Protein AF-A0A7J6QPQ6-F1 (afdb_monomer)

Structure (mmCIF, N/CA/C/O backbone):
data_AF-A0A7J6QPQ6-F1
#
_entry.id   AF-A0A7J6QPQ6-F1
#
loop_
_atom_site.group_PDB
_atom_site.id
_atom_site.type_symbol
_atom_site.label_atom_id
_atom_site.label_alt_id
_atom_site.label_comp_id
_atom_site.label_asym_id
_atom_site.label_entity_id
_atom_site.label_seq_id
_atom_site.pdbx_PDB_ins_code
_atom_site.Cartn_x
_atom_site.Cartn_y
_atom_site.Cartn_z
_atom_site.occupancy
_atom_site.B_iso_or_equiv
_atom_site.auth_seq_id
_atom_site.auth_comp_id
_atom_site.auth_asym_id
_atom_site.auth_atom_id
_atom_site.pdbx_PDB_model_num
ATOM 1 N N . GLY A 1 1 ? -15.315 -0.137 23.745 1.00 39.81 1 GLY A N 1
ATOM 2 C CA . GLY A 1 1 ? -14.812 -1.477 23.373 1.00 39.81 1 GLY A CA 1
ATOM 3 C C . GLY A 1 1 ? -15.179 -1.710 21.926 1.00 39.81 1 GLY A C 1
ATOM 4 O O . GLY A 1 1 ? -16.218 -1.203 21.536 1.00 39.81 1 GLY A O 1
ATOM 5 N N . ARG A 1 2 ? -14.345 -2.389 21.125 1.00 42.19 2 ARG A N 1
ATOM 6 C CA . ARG A 1 2 ? -14.668 -2.654 19.711 1.00 42.19 2 ARG A CA 1
ATOM 7 C C . ARG A 1 2 ? -15.949 -3.484 19.643 1.00 42.19 2 ARG A C 1
ATOM 9 O O . ARG A 1 2 ? -15.968 -4.626 20.098 1.00 42.19 2 ARG A O 1
ATOM 16 N N . THR A 1 3 ? -17.015 -2.893 19.129 1.00 51.34 3 THR A N 1
ATOM 17 C CA . THR A 1 3 ? -18.281 -3.562 18.849 1.00 51.34 3 THR A CA 1
ATOM 18 C C . THR A 1 3 ? -18.098 -4.362 17.564 1.00 51.34 3 THR A C 1
ATOM 20 O O . THR A 1 3 ? -18.457 -3.918 16.483 1.00 51.34 3 THR A O 1
ATOM 23 N N . ASN A 1 4 ? -17.433 -5.518 17.654 1.00 55.28 4 ASN A N 1
ATOM 24 C CA . ASN A 1 4 ? -17.168 -6.377 16.497 1.00 55.28 4 ASN A CA 1
ATOM 25 C C . ASN A 1 4 ? -18.484 -6.704 15.759 1.00 55.28 4 ASN A C 1
ATOM 27 O O . ASN A 1 4 ? -19.225 -7.587 16.184 1.00 55.28 4 ASN A O 1
ATOM 31 N N . GLY A 1 5 ? -18.769 -5.991 14.666 1.00 62.78 5 GLY A N 1
ATOM 32 C CA . GLY A 1 5 ? -19.899 -6.252 13.772 1.00 62.78 5 GLY A CA 1
ATOM 33 C C . GLY A 1 5 ? -21.275 -5.744 14.221 1.00 62.78 5 GLY A C 1
ATOM 34 O O . GLY A 1 5 ? -22.257 -6.070 13.560 1.00 62.78 5 GLY A O 1
ATOM 35 N N . ILE A 1 6 ? -21.387 -4.955 15.297 1.00 73.38 6 ILE A N 1
ATOM 36 C CA . ILE A 1 6 ? -22.677 -4.340 15.658 1.00 73.38 6 ILE A CA 1
ATOM 37 C C . ILE A 1 6 ? -22.870 -3.102 14.791 1.00 73.38 6 ILE A C 1
ATOM 39 O O . ILE A 1 6 ? -22.047 -2.194 14.843 1.00 73.38 6 ILE A O 1
ATOM 43 N N . THR A 1 7 ? -23.943 -3.073 14.006 1.00 77.50 7 THR A N 1
ATOM 44 C CA . THR A 1 7 ? -24.222 -1.992 13.043 1.00 77.50 7 THR A CA 1
ATOM 45 C C . THR A 1 7 ? -25.576 -1.323 13.262 1.00 77.50 7 THR A C 1
ATOM 47 O O . THR A 1 7 ? -25.839 -0.280 12.672 1.00 77.50 7 THR A O 1
ATOM 50 N N . ASP A 1 8 ? -26.410 -1.872 14.147 1.00 80.69 8 ASP A N 1
ATOM 51 C CA . ASP A 1 8 ? -27.746 -1.370 14.440 1.00 80.69 8 ASP A CA 1
ATOM 52 C C . ASP A 1 8 ? -28.122 -1.517 15.928 1.00 80.69 8 ASP A C 1
ATOM 54 O O . ASP A 1 8 ? -27.426 -2.144 16.738 1.00 80.69 8 ASP A O 1
ATOM 58 N N . LEU A 1 9 ? -29.255 -0.907 16.290 1.00 82.44 9 LEU A N 1
ATOM 59 C CA . LEU A 1 9 ? -29.801 -0.922 17.647 1.00 82.44 9 LEU A CA 1
ATOM 60 C C . LEU A 1 9 ? -30.177 -2.332 18.113 1.00 82.44 9 LEU A C 1
ATOM 62 O O . LEU A 1 9 ? -30.032 -2.645 19.294 1.00 82.44 9 LEU A O 1
ATOM 66 N N . GLU A 1 10 ? -30.652 -3.194 17.214 1.00 85.50 10 GLU A N 1
ATOM 67 C CA . GLU A 1 10 ? -31.073 -4.550 17.572 1.00 85.50 10 GLU A CA 1
ATOM 68 C C . GLU A 1 10 ? -29.869 -5.436 17.921 1.00 85.50 10 GLU A C 1
ATOM 70 O O . GLU A 1 10 ? -29.868 -6.121 18.947 1.00 85.50 10 GLU A O 1
ATOM 75 N N . GLY A 1 11 ? -28.806 -5.374 17.120 1.00 83.50 11 GLY A N 1
ATOM 76 C CA . GLY A 1 11 ? -27.533 -6.021 17.402 1.00 83.50 11 GLY A CA 1
ATOM 77 C C . GLY A 1 11 ? -26.927 -5.518 18.708 1.00 83.50 11 GLY A C 1
ATOM 78 O O . GLY A 1 11 ? -26.415 -6.316 19.497 1.00 83.50 11 GLY A O 1
ATOM 79 N N . LEU A 1 12 ? -27.056 -4.218 18.988 1.00 83.56 12 LEU A N 1
ATOM 80 C CA . LEU A 1 12 ? -26.583 -3.642 20.239 1.00 83.56 12 LEU A CA 1
ATOM 81 C C . LEU A 1 12 ? -27.398 -4.129 21.442 1.00 83.56 12 LEU A C 1
ATOM 83 O O . LEU A 1 12 ? -26.808 -4.513 22.450 1.00 83.56 12 LEU A O 1
ATOM 87 N N . ARG A 1 13 ? -28.732 -4.197 21.332 1.00 85.88 13 ARG A N 1
ATOM 88 C CA . ARG A 1 13 ? -29.593 -4.797 22.366 1.00 85.88 13 ARG A CA 1
ATOM 89 C C . ARG A 1 13 ? -29.177 -6.229 22.662 1.00 85.88 13 ARG A C 1
ATOM 91 O O . ARG A 1 13 ? -28.984 -6.571 23.822 1.00 85.88 13 ARG A O 1
ATOM 98 N N . ARG A 1 14 ? -28.968 -7.056 21.634 1.00 84.94 14 ARG A N 1
ATOM 99 C CA . ARG A 1 14 ? -28.522 -8.450 21.814 1.00 84.94 14 ARG A CA 1
ATOM 100 C C . ARG A 1 14 ? -27.165 -8.523 22.507 1.00 84.94 14 ARG A C 1
ATOM 102 O O . ARG A 1 14 ? -27.002 -9.301 23.439 1.00 84.94 14 ARG A O 1
ATOM 109 N N . PHE A 1 15 ? -26.212 -7.695 22.088 1.00 81.81 15 PHE A N 1
ATOM 110 C CA . PHE A 1 15 ? -24.878 -7.650 22.686 1.00 81.81 15 PHE A CA 1
ATOM 111 C C . PHE A 1 15 ? -24.899 -7.222 24.159 1.00 81.81 15 PHE A C 1
ATOM 113 O O . PHE A 1 15 ? -24.128 -7.734 24.968 1.00 81.81 15 PHE A O 1
ATOM 120 N N . LEU A 1 16 ? -25.790 -6.295 24.510 1.00 78.88 16 LEU A N 1
ATOM 121 C CA . LEU A 1 16 ? -25.911 -5.733 25.853 1.00 78.88 16 LEU A CA 1
ATOM 122 C C . LEU A 1 16 ? -26.928 -6.464 26.745 1.00 78.88 16 LEU A C 1
ATOM 124 O O . LEU A 1 16 ? -27.172 -6.009 27.859 1.00 78.88 16 LEU A O 1
ATOM 128 N N . ASN A 1 17 ? -27.498 -7.584 26.289 1.00 84.69 17 ASN A N 1
ATOM 129 C CA . ASN A 1 17 ? -28.566 -8.322 26.977 1.00 84.69 17 ASN A CA 1
ATOM 130 C C . ASN A 1 17 ? -29.820 -7.476 27.275 1.00 84.69 17 ASN A C 1
ATOM 132 O O . ASN A 1 17 ? -30.371 -7.537 28.369 1.00 84.69 17 ASN A O 1
ATOM 136 N N . ASP A 1 18 ? -30.253 -6.702 26.281 1.00 84.00 18 ASP A N 1
ATOM 137 C CA . ASP A 1 18 ? -31.460 -5.868 26.264 1.00 84.00 18 ASP A CA 1
ATOM 138 C C . ASP A 1 18 ? -31.606 -4.965 27.504 1.00 84.00 18 ASP A C 1
ATOM 140 O O . ASP A 1 18 ? -32.500 -5.152 28.334 1.00 84.00 18 ASP A O 1
ATOM 144 N N . PRO A 1 19 ? -30.699 -3.985 27.670 1.00 83.94 19 PRO A N 1
ATOM 145 C CA . PRO A 1 19 ? -30.692 -3.149 28.855 1.00 83.94 19 PRO A CA 1
ATOM 146 C C . PRO A 1 19 ? -31.977 -2.303 28.926 1.00 83.94 19 PRO A C 1
ATOM 148 O O . PRO A 1 19 ? -32.383 -1.698 27.924 1.00 83.94 19 PRO A O 1
ATOM 151 N N . PRO A 1 20 ? -32.617 -2.225 30.107 1.00 85.38 20 PRO A N 1
ATOM 152 C CA . PRO A 1 20 ? -33.848 -1.470 30.278 1.00 85.38 20 PRO A CA 1
ATOM 153 C C . PRO A 1 20 ? -33.618 0.015 29.993 1.00 85.38 20 PRO A C 1
ATOM 155 O O . PRO A 1 20 ? -32.567 0.571 30.310 1.00 85.38 20 PRO A O 1
ATOM 158 N N . GLY A 1 21 ? -34.612 0.647 29.371 1.00 84.88 21 GLY A N 1
ATOM 159 C CA . GLY A 1 21 ? -34.590 2.077 29.080 1.00 84.88 21 GLY A CA 1
ATOM 160 C C . GLY A 1 21 ? -33.681 2.486 27.920 1.00 84.88 21 GLY A C 1
ATOM 161 O O . GLY A 1 21 ? -33.611 3.673 27.643 1.00 84.88 21 GLY A O 1
ATOM 162 N N . LEU A 1 22 ? -32.996 1.573 27.217 1.00 87.62 22 LEU A N 1
ATOM 163 C CA . LEU A 1 22 ? -32.261 1.928 25.994 1.00 87.62 22 LEU A CA 1
ATOM 164 C C . LEU A 1 22 ? -33.251 2.406 24.921 1.00 87.62 22 LEU A C 1
ATOM 166 O O . LEU A 1 22 ? -34.144 1.654 24.533 1.00 87.62 22 LEU A O 1
ATOM 170 N N . ILE A 1 23 ? -33.093 3.638 24.439 1.00 87.50 23 ILE A N 1
ATOM 171 C CA . ILE A 1 23 ? -33.969 4.258 23.432 1.00 87.50 23 ILE A CA 1
ATOM 172 C C . ILE A 1 23 ? -33.322 4.220 22.054 1.00 87.50 23 ILE A C 1
ATOM 174 O O . ILE A 1 23 ? -33.988 3.897 21.074 1.00 87.50 23 ILE A O 1
ATOM 178 N N . ASP A 1 24 ? -32.040 4.570 21.980 1.00 84.44 24 ASP A N 1
ATOM 179 C CA . ASP A 1 24 ? -31.374 4.824 20.707 1.00 84.44 24 ASP A CA 1
ATOM 180 C C . ASP A 1 24 ? -29.875 4.537 20.792 1.00 84.44 24 ASP A C 1
ATOM 182 O O . ASP A 1 24 ? -29.280 4.549 21.878 1.00 84.44 24 ASP A O 1
ATOM 186 N N . CYS A 1 25 ? -29.257 4.316 19.637 1.00 84.56 25 CYS A N 1
ATOM 187 C CA . CYS A 1 25 ? -27.816 4.235 19.521 1.00 84.56 25 CYS A CA 1
ATOM 188 C C . CYS A 1 25 ? -27.304 4.882 18.236 1.00 84.56 25 CYS A C 1
ATOM 190 O O . CYS A 1 25 ? -27.888 4.737 17.167 1.00 84.56 25 CYS A O 1
ATOM 192 N N . LEU A 1 26 ? -26.141 5.515 18.342 1.00 79.12 26 LEU A N 1
ATOM 193 C CA . LEU A 1 26 ? -25.351 5.956 17.205 1.00 79.12 26 LEU A CA 1
ATOM 194 C C . LEU A 1 26 ? -24.055 5.149 17.195 1.00 79.12 26 LEU A C 1
ATOM 196 O O . LEU A 1 26 ? -23.268 5.216 18.141 1.00 79.12 26 LEU A O 1
ATOM 200 N N . ILE A 1 27 ? -23.846 4.370 16.140 1.00 76.81 27 ILE A N 1
ATOM 201 C CA . ILE A 1 27 ? -22.652 3.546 15.967 1.00 76.81 27 ILE A CA 1
ATOM 202 C C . ILE A 1 27 ? -21.777 4.221 14.914 1.00 76.81 27 ILE A C 1
ATOM 204 O O . ILE A 1 27 ? -22.151 4.294 13.748 1.00 76.81 27 ILE A O 1
ATOM 208 N N . GLU A 1 28 ? -20.609 4.706 15.327 1.00 72.00 28 GLU A N 1
ATOM 209 C CA . GLU A 1 28 ? -19.633 5.353 14.449 1.00 72.00 28 GLU A CA 1
ATOM 210 C C . GLU A 1 28 ? -18.283 4.662 14.591 1.00 72.00 28 GLU A C 1
ATOM 212 O O . GLU A 1 28 ? -17.584 4.889 15.575 1.00 72.00 28 GLU A O 1
ATOM 217 N N . ASN A 1 29 ? -17.886 3.860 13.600 1.00 68.19 29 ASN A N 1
ATOM 218 C CA . ASN A 1 29 ? -16.571 3.214 13.498 1.00 68.19 29 ASN A CA 1
ATOM 219 C C . ASN A 1 29 ? -16.059 2.612 14.828 1.00 68.19 29 ASN A C 1
ATOM 221 O O . ASN A 1 29 ? -16.328 1.458 15.148 1.00 68.19 29 ASN A O 1
ATOM 225 N N . ASN A 1 30 ? -15.306 3.402 15.602 1.00 69.44 30 ASN A N 1
ATOM 226 C CA . ASN A 1 30 ? -14.654 3.002 16.849 1.00 69.44 30 ASN A CA 1
ATOM 227 C C . ASN A 1 30 ? -15.456 3.317 18.126 1.00 69.44 30 ASN A C 1
ATOM 229 O O . ASN A 1 30 ? -15.035 2.921 19.218 1.00 69.44 30 ASN A O 1
ATOM 233 N N . PHE A 1 31 ? -16.578 4.025 18.013 1.00 76.81 31 PHE A N 1
ATOM 234 C CA . PHE A 1 31 ? -17.400 4.485 19.123 1.00 76.81 31 PHE A CA 1
ATOM 235 C C . PHE A 1 31 ? -18.861 4.070 18.952 1.00 76.81 31 PHE A C 1
ATOM 237 O O . PHE A 1 31 ? -19.399 3.949 17.854 1.00 76.81 31 PHE A O 1
ATOM 244 N N . THR A 1 32 ? -19.522 3.853 20.082 1.00 80.19 32 THR A N 1
ATOM 245 C CA . THR A 1 32 ? -20.962 3.626 20.134 1.00 80.19 32 THR A CA 1
ATOM 246 C C . THR A 1 32 ? -21.527 4.533 21.206 1.00 80.19 32 THR A C 1
ATOM 248 O O . THR A 1 32 ? -21.144 4.436 22.372 1.00 80.19 32 THR A O 1
ATOM 251 N N . PHE A 1 33 ? -22.422 5.422 20.802 1.00 85.62 33 PHE A N 1
ATOM 252 C CA . PHE A 1 33 ? -23.198 6.258 21.697 1.00 85.62 33 PHE A CA 1
ATOM 253 C C . PHE A 1 33 ? -24.541 5.580 21.937 1.00 85.62 33 PHE A C 1
ATOM 255 O O . PHE A 1 33 ? -25.173 5.104 21.000 1.00 85.62 33 PHE A O 1
ATOM 262 N N . VAL A 1 34 ? -24.979 5.543 23.190 1.00 86.94 34 VAL A N 1
ATOM 263 C CA . VAL A 1 34 ? -26.267 4.972 23.596 1.00 86.94 34 VAL A CA 1
ATOM 264 C C . VAL A 1 34 ? -27.055 6.008 24.374 1.00 86.94 34 VAL A C 1
ATOM 266 O O . VAL A 1 34 ? -26.494 6.723 25.204 1.00 86.94 34 VAL A O 1
ATOM 269 N N . SER A 1 35 ? -28.352 6.093 24.099 1.00 87.19 35 SER A N 1
ATOM 270 C CA . SER A 1 35 ? -29.274 6.986 24.798 1.00 87.19 35 SER A CA 1
ATOM 271 C C . SER A 1 35 ? -30.269 6.174 25.608 1.00 87.19 35 SER A C 1
ATOM 273 O O . SER A 1 35 ? -30.845 5.216 25.097 1.00 87.19 35 SER A O 1
ATOM 275 N N . PHE A 1 36 ? -30.489 6.584 26.855 1.00 87.94 36 PHE A N 1
ATOM 276 C CA . PHE A 1 36 ? -31.447 5.961 27.762 1.00 87.94 36 PHE A CA 1
ATOM 277 C C . PHE A 1 36 ? -32.613 6.903 28.064 1.00 87.94 36 PHE A C 1
ATOM 279 O O . PHE A 1 36 ? -32.463 8.122 27.993 1.00 87.94 36 PHE A O 1
ATOM 286 N N . GLU A 1 37 ? -33.759 6.329 28.420 1.00 87.81 37 GLU A N 1
ATOM 287 C CA . GLU A 1 37 ? -34.970 7.047 28.824 1.00 87.81 37 GLU A CA 1
ATOM 288 C C . GLU A 1 37 ? -34.763 7.847 30.102 1.00 87.81 37 GLU A C 1
ATOM 290 O O . GLU A 1 37 ? -35.241 8.976 30.219 1.00 87.81 37 GLU A O 1
ATOM 295 N N . THR A 1 38 ? -33.996 7.289 31.037 1.00 85.50 38 THR A N 1
ATOM 296 C CA . THR A 1 38 ? -33.701 7.921 32.317 1.00 85.50 38 THR A CA 1
ATOM 297 C C . THR A 1 38 ? -32.201 7.965 32.584 1.00 85.50 38 THR A C 1
ATOM 299 O O . THR A 1 38 ? -31.417 7.139 32.101 1.00 85.50 38 THR A O 1
ATOM 302 N N . ALA A 1 39 ? -31.785 8.948 33.385 1.00 83.69 39 ALA A N 1
ATOM 303 C CA . ALA A 1 39 ? -30.404 9.032 33.843 1.00 83.69 39 ALA A CA 1
ATOM 304 C C . ALA A 1 39 ? -30.057 7.819 34.722 1.00 83.69 39 ALA A C 1
ATOM 306 O O . ALA A 1 39 ? -28.957 7.277 34.622 1.00 83.69 39 ALA A O 1
ATOM 307 N N . GLU A 1 40 ? -31.005 7.351 35.532 1.00 87.38 40 GLU A N 1
ATOM 308 C CA . GLU A 1 40 ? -30.866 6.177 36.385 1.00 87.38 40 GLU A CA 1
ATOM 309 C C . GLU A 1 40 ? -30.551 4.912 35.579 1.00 87.38 40 GLU A C 1
ATOM 311 O O . GLU A 1 40 ? -29.642 4.165 35.951 1.00 87.38 40 GLU A O 1
ATOM 316 N N . ASP A 1 41 ? -31.242 4.693 34.457 1.00 86.56 41 ASP A N 1
ATOM 317 C CA . ASP A 1 41 ? -30.989 3.547 33.578 1.00 86.56 41 ASP A CA 1
ATOM 318 C C . ASP A 1 41 ? -29.606 3.634 32.930 1.00 86.56 41 ASP A C 1
ATOM 320 O O . ASP A 1 41 ? -28.882 2.639 32.889 1.00 86.56 41 ASP A O 1
ATOM 324 N N . SER A 1 42 ? -29.174 4.836 32.529 1.00 86.38 42 SER A N 1
ATOM 325 C CA . SER A 1 42 ? -27.827 5.042 31.978 1.00 86.38 42 SER A CA 1
ATOM 326 C C . SER A 1 42 ? -26.707 4.742 32.989 1.00 86.38 42 SER A C 1
ATOM 328 O O . SER A 1 42 ? -25.665 4.191 32.625 1.00 86.38 42 SER A O 1
ATOM 330 N N . VAL A 1 43 ? -26.925 5.052 34.273 1.00 86.75 43 VAL A N 1
ATOM 331 C CA . VAL A 1 43 ? -25.984 4.753 35.366 1.00 86.75 43 VAL A CA 1
ATOM 332 C C . VAL A 1 43 ? -25.947 3.261 35.656 1.00 86.75 43 VAL A C 1
ATOM 334 O O . VAL A 1 43 ? -24.863 2.679 35.671 1.00 86.75 43 VAL A O 1
ATOM 337 N N . ARG A 1 44 ? -27.114 2.624 35.811 1.00 86.88 44 ARG A N 1
ATOM 338 C CA . ARG A 1 44 ? -27.208 1.169 36.009 1.00 86.88 44 ARG A CA 1
ATOM 339 C C . ARG A 1 44 ? -26.533 0.413 34.877 1.00 86.88 44 ARG A C 1
ATOM 341 O O . ARG A 1 44 ? -25.785 -0.525 35.132 1.00 86.88 44 ARG A O 1
ATOM 348 N N . PHE A 1 45 ? -26.766 0.850 33.642 1.00 86.62 45 PHE A N 1
ATOM 349 C CA . PHE A 1 45 ? -26.139 0.272 32.469 1.00 86.62 45 PHE A CA 1
ATOM 350 C C . PHE A 1 45 ? -24.614 0.362 32.543 1.00 86.62 45 PHE A C 1
ATOM 352 O O . PHE A 1 45 ? -23.947 -0.669 32.472 1.00 86.62 45 PHE A O 1
ATOM 359 N N . ARG A 1 46 ? -24.059 1.563 32.753 1.00 86.12 46 ARG A N 1
ATOM 360 C CA . ARG A 1 46 ? -22.608 1.774 32.867 1.00 86.12 46 ARG A CA 1
ATOM 361 C C . ARG A 1 46 ? -21.989 0.883 33.944 1.00 86.12 46 ARG A C 1
ATOM 363 O O . ARG A 1 46 ? -20.945 0.283 33.709 1.00 86.12 46 ARG A O 1
ATOM 370 N N . ASP A 1 47 ? -22.636 0.792 35.100 1.00 86.31 47 ASP A N 1
ATOM 371 C CA . ASP A 1 47 ? -22.131 0.032 36.244 1.00 86.31 47 ASP A CA 1
ATOM 372 C C . ASP A 1 47 ? -22.256 -1.491 36.036 1.00 86.31 47 ASP A C 1
ATOM 374 O O . ASP A 1 47 ? -21.528 -2.263 36.657 1.00 86.31 47 ASP A O 1
ATOM 378 N N . SER A 1 48 ? -23.142 -1.928 35.132 1.00 83.75 48 SER A N 1
ATOM 379 C CA . SER A 1 48 ? -23.313 -3.334 34.740 1.00 83.75 48 SER A CA 1
ATOM 380 C C . SER A 1 48 ? -22.358 -3.805 33.635 1.00 83.75 48 SER A C 1
ATOM 382 O O . SER A 1 48 ? -22.335 -4.995 33.312 1.00 83.75 48 SER A O 1
ATOM 384 N N . LEU A 1 49 ? -21.580 -2.897 33.032 1.00 82.50 49 LEU A N 1
ATOM 385 C CA . LEU A 1 49 ? -20.731 -3.234 31.893 1.00 82.50 49 LEU A CA 1
ATOM 386 C C . LEU A 1 49 ? -19.602 -4.208 32.279 1.00 82.50 49 LEU A C 1
ATOM 388 O O . LEU A 1 49 ? -18.926 -4.014 33.293 1.00 82.50 49 LEU A O 1
ATOM 392 N N . PRO A 1 50 ? -19.329 -5.226 31.439 1.00 77.88 50 PRO A N 1
ATOM 393 C CA . PRO A 1 50 ? -18.202 -6.128 31.625 1.00 77.88 50 PRO A CA 1
ATOM 394 C C . PRO A 1 50 ? -16.857 -5.402 31.719 1.00 77.88 50 PRO A C 1
ATOM 396 O O . PRO A 1 50 ? -16.603 -4.396 31.046 1.00 77.88 50 PRO A O 1
ATOM 399 N N . SER A 1 51 ? -15.942 -5.988 32.492 1.00 74.75 51 SER A N 1
ATOM 400 C CA . SER A 1 51 ? -14.555 -5.537 32.591 1.00 74.75 51 SER A CA 1
ATOM 401 C C . SER A 1 51 ? -13.912 -5.467 31.198 1.00 74.75 51 SER A C 1
ATOM 403 O O . SER A 1 51 ? -13.860 -6.462 30.481 1.00 74.75 51 SER A O 1
ATOM 405 N N . GLY A 1 52 ? -13.427 -4.284 30.808 1.00 73.50 52 GLY A N 1
ATOM 406 C CA . GLY A 1 52 ? -12.830 -4.035 29.486 1.00 73.50 52 GLY A CA 1
ATOM 407 C C . GLY A 1 52 ? -13.673 -3.153 28.558 1.00 73.50 52 GLY A C 1
ATOM 408 O O . GLY A 1 52 ? -13.153 -2.647 27.561 1.00 73.50 52 GLY A O 1
ATOM 409 N N . ILE A 1 53 ? -14.935 -2.883 28.902 1.00 76.56 53 ILE A N 1
ATOM 410 C CA . ILE A 1 53 ? -15.741 -1.862 28.229 1.00 76.56 53 ILE A CA 1
ATOM 411 C C . ILE A 1 53 ? -15.678 -0.571 29.049 1.00 76.56 53 ILE A C 1
ATOM 413 O O . ILE A 1 53 ? -16.122 -0.522 30.190 1.00 76.56 53 ILE A O 1
ATOM 417 N N . ARG A 1 54 ? -15.104 0.487 28.465 1.00 78.44 54 ARG A N 1
ATOM 418 C CA . ARG A 1 54 ? -15.172 1.845 29.019 1.00 78.44 54 ARG A CA 1
ATOM 419 C C . ARG A 1 54 ? -16.391 2.559 28.450 1.00 78.44 54 ARG A C 1
ATOM 421 O O . ARG A 1 54 ? -16.564 2.565 27.231 1.00 78.44 54 ARG A O 1
ATOM 428 N N . ALA A 1 55 ? -17.184 3.155 29.330 1.00 80.94 55 ALA A N 1
ATOM 429 C CA . ALA A 1 55 ? -18.288 4.036 28.987 1.00 80.94 55 ALA A CA 1
ATOM 430 C C . ALA A 1 55 ? -18.171 5.317 29.815 1.00 80.94 55 ALA A C 1
ATOM 432 O O . ALA A 1 55 ? -17.935 5.267 31.023 1.00 80.94 55 ALA A O 1
ATOM 433 N N . GLU A 1 56 ? -18.333 6.454 29.152 1.00 82.75 56 GLU A N 1
ATOM 434 C CA . GLU A 1 56 ? -18.271 7.779 29.759 1.00 82.75 56 GLU A CA 1
ATOM 435 C C . GLU A 1 56 ? -19.569 8.521 29.458 1.00 82.75 56 GLU A C 1
ATOM 437 O O . GLU A 1 56 ? -20.137 8.387 28.371 1.00 82.75 56 GLU A O 1
ATOM 442 N N . PHE A 1 57 ? -20.057 9.294 30.429 1.00 83.44 57 PHE A N 1
ATOM 443 C CA . PHE A 1 57 ? -21.217 10.141 30.198 1.00 83.44 57 PHE A CA 1
ATOM 444 C C . PHE A 1 57 ? -20.815 11.330 29.342 1.00 83.44 57 PHE A C 1
ATOM 446 O O . PHE A 1 57 ? -19.962 12.128 29.728 1.00 83.44 57 PHE A O 1
ATOM 453 N N . VAL A 1 58 ? -21.486 11.470 28.206 1.00 77.50 58 VAL A N 1
ATOM 454 C CA . VAL A 1 58 ? -21.380 12.646 27.351 1.00 77.50 58 VAL A CA 1
ATOM 455 C C . VAL A 1 58 ? -22.651 13.469 27.498 1.00 77.50 58 VAL A C 1
ATOM 457 O O . VAL A 1 58 ? -23.764 12.962 27.381 1.00 77.50 58 VAL A O 1
ATOM 460 N N . THR A 1 59 ? -22.505 14.758 27.790 1.00 61.12 59 THR A N 1
ATOM 461 C CA . THR A 1 59 ? -23.632 15.687 27.756 1.00 61.12 59 THR A CA 1
ATOM 462 C C . THR A 1 59 ? -23.826 16.160 26.324 1.00 61.12 59 THR A C 1
ATOM 464 O O . THR A 1 59 ? -22.938 16.764 25.722 1.00 61.12 59 THR A O 1
ATOM 467 N N . LYS A 1 60 ? -25.014 15.918 25.763 1.00 54.47 60 LYS A N 1
ATOM 468 C CA . LYS A 1 60 ? -25.430 16.579 24.525 1.00 54.47 60 LYS A CA 1
ATOM 469 C C . LYS A 1 60 ? -25.551 18.069 24.850 1.00 54.47 60 LYS A C 1
ATOM 471 O O . LYS A 1 60 ? -26.438 18.457 25.611 1.00 54.47 60 LYS A O 1
ATOM 476 N N . ARG A 1 61 ? -24.635 18.909 24.356 1.00 42.94 61 ARG A N 1
ATOM 477 C CA . ARG A 1 61 ? -24.772 20.368 24.482 1.00 42.94 61 ARG A CA 1
ATOM 478 C C . ARG A 1 61 ? -26.069 20.774 23.784 1.00 42.94 61 ARG A C 1
ATOM 480 O O . ARG A 1 61 ? -26.163 20.736 22.565 1.00 42.94 61 ARG A O 1
ATOM 487 N N . SER A 1 62 ? -27.085 21.109 24.571 1.00 39.09 62 SER A N 1
ATOM 488 C CA . SER A 1 62 ? -28.290 21.764 24.077 1.00 39.09 62 SER A CA 1
ATOM 489 C C . SER A 1 62 ? -27.976 23.249 23.950 1.00 39.09 62 SER A C 1
ATOM 491 O O . SER A 1 62 ? -28.071 23.979 24.938 1.00 39.09 62 SER A O 1
ATOM 493 N N . ASP A 1 63 ? -27.619 23.706 22.752 1.00 39.69 63 ASP A N 1
ATOM 494 C CA . ASP A 1 63 ? -27.585 25.136 22.456 1.00 39.69 63 ASP A CA 1
ATOM 495 C C . ASP A 1 63 ? -29.009 25.696 22.590 1.00 39.69 63 ASP A C 1
ATOM 497 O O . ASP A 1 63 ? -29.917 25.389 21.814 1.00 39.69 63 ASP A O 1
ATOM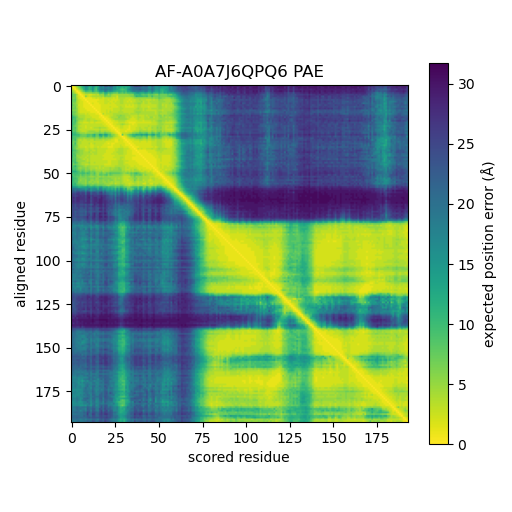 501 N N . ARG A 1 64 ? -29.238 26.529 23.612 1.00 41.38 64 ARG A N 1
ATOM 502 C CA . ARG A 1 64 ? -30.369 27.461 23.594 1.00 41.38 64 ARG A CA 1
ATOM 503 C C . ARG A 1 64 ? -30.045 28.547 22.571 1.00 41.38 64 ARG A C 1
ATOM 505 O O . ARG A 1 64 ? -29.504 29.586 22.929 1.00 41.38 64 ARG A O 1
ATOM 512 N N . GLY A 1 65 ? -30.418 28.299 21.320 1.00 40.06 65 GLY A N 1
ATOM 513 C CA . GLY A 1 65 ? -30.452 29.304 20.262 1.00 40.06 65 GLY A CA 1
ATOM 514 C C . GLY A 1 65 ? -29.597 28.934 19.057 1.00 40.06 65 GLY A C 1
ATOM 515 O O . GLY A 1 65 ? -28.378 28.920 19.139 1.00 40.06 65 GLY A O 1
ATOM 516 N N . SER A 1 66 ? -30.281 28.744 17.928 1.00 36.31 66 SER A N 1
ATOM 517 C CA . SER A 1 66 ? -29.768 28.315 16.624 1.00 36.31 66 SER A CA 1
ATOM 518 C C . SER A 1 66 ? -29.446 26.825 16.543 1.00 36.31 66 SER A C 1
ATOM 520 O O . SER A 1 66 ? -28.623 26.293 17.273 1.00 36.31 66 SER A O 1
ATOM 522 N N . SER A 1 67 ? -30.150 26.150 15.639 1.00 41.41 67 SER A N 1
ATOM 523 C CA . SER A 1 67 ? -29.972 24.753 15.270 1.00 41.41 67 SER A CA 1
ATOM 524 C C . SER A 1 67 ? -28.574 24.513 14.696 1.00 41.41 67 SER A C 1
ATOM 526 O O . SER A 1 67 ? -28.376 24.509 13.483 1.00 41.41 67 SER A O 1
ATOM 528 N N . THR A 1 68 ? -27.594 24.306 15.560 1.00 36.25 68 THR A N 1
ATOM 529 C CA . THR A 1 68 ? -26.340 23.647 15.222 1.00 36.25 68 THR A CA 1
ATOM 530 C C . THR A 1 68 ? -26.610 22.156 15.331 1.00 36.25 68 THR A C 1
ATOM 532 O O . THR A 1 68 ? -26.650 21.564 16.410 1.00 36.25 68 THR A O 1
ATOM 535 N N . SER A 1 69 ? -26.889 21.541 14.181 1.00 42.03 69 SER A N 1
ATOM 536 C CA . SER A 1 69 ? -26.763 20.099 14.027 1.00 42.03 69 SER A CA 1
ATOM 537 C C . SER A 1 69 ? -25.451 19.686 14.678 1.00 42.03 69 SER A C 1
ATOM 539 O O . SER A 1 69 ? -24.386 20.145 14.265 1.00 42.03 69 SER A O 1
ATOM 541 N N . SER A 1 70 ? -25.526 18.837 15.700 1.00 44.56 70 SER A N 1
ATOM 542 C CA . SER A 1 70 ? -24.377 18.060 16.148 1.00 44.56 70 SER A CA 1
ATOM 543 C C . SER A 1 70 ? -24.060 17.075 15.031 1.00 44.56 70 SER A C 1
ATOM 545 O O . SER A 1 70 ? -24.373 15.894 15.129 1.00 44.56 70 SER A O 1
ATOM 547 N N . SER A 1 71 ? -23.514 17.582 13.931 1.00 43.78 71 SER A N 1
ATOM 548 C CA . SER A 1 71 ? -22.780 16.764 12.999 1.00 43.78 71 SER A CA 1
ATOM 549 C C . SER A 1 71 ? -21.583 16.276 13.794 1.00 43.78 71 SER A C 1
ATOM 551 O O . SER A 1 71 ? -20.745 17.084 14.212 1.00 43.78 71 SER A O 1
ATOM 553 N N . SER A 1 72 ? -21.494 14.965 14.011 1.00 42.62 72 SER A N 1
ATOM 554 C CA . SER A 1 72 ? -20.176 14.357 13.971 1.00 42.62 72 SER A CA 1
ATOM 555 C C . SER A 1 72 ? -19.472 14.992 12.779 1.00 42.62 72 SER A C 1
ATOM 557 O O . SER A 1 72 ? -20.025 15.053 11.676 1.00 42.62 72 SER A O 1
ATOM 559 N N . VAL A 1 73 ? -18.339 15.648 13.027 1.00 39.94 73 VAL A N 1
ATOM 560 C CA . VAL A 1 73 ? -17.519 16.112 11.917 1.00 39.94 73 VAL A CA 1
ATOM 561 C C . VAL A 1 73 ? -17.083 14.826 11.255 1.00 39.94 73 VAL A C 1
ATOM 563 O O . VAL A 1 73 ? -16.183 14.147 11.746 1.00 39.94 73 VAL A O 1
ATOM 566 N N . SER A 1 74 ? -17.806 14.441 10.210 1.00 41.94 74 SER A N 1
ATOM 567 C CA . SER A 1 74 ? -17.375 13.371 9.349 1.00 41.94 74 SER A CA 1
ATOM 568 C C . SER A 1 74 ? -16.030 13.835 8.826 1.00 41.94 74 SER A C 1
ATOM 570 O O . SER A 1 74 ? -15.954 14.777 8.043 1.00 41.94 74 SER A O 1
ATOM 572 N N . THR A 1 75 ? -14.948 13.219 9.293 1.00 42.06 75 THR A N 1
ATOM 573 C CA . THR A 1 75 ? -13.623 13.425 8.702 1.00 42.06 75 THR A CA 1
ATOM 574 C C . THR A 1 75 ? -13.535 12.785 7.316 1.00 42.06 75 THR A C 1
ATOM 576 O O . THR A 1 75 ? -12.454 12.711 6.751 1.00 42.06 75 THR A O 1
ATOM 579 N N . THR A 1 76 ? -14.660 12.337 6.747 1.00 47.22 76 THR A N 1
ATOM 580 C CA . THR A 1 76 ? -14.817 12.120 5.311 1.00 47.22 76 THR A CA 1
ATOM 581 C C . THR A 1 76 ? -14.962 13.476 4.622 1.00 47.22 76 THR A C 1
ATOM 583 O O . THR A 1 76 ? -15.996 13.797 4.035 1.00 47.22 76 THR A O 1
ATOM 586 N N . THR A 1 77 ? -13.936 14.316 4.686 1.00 49.81 77 THR A N 1
ATOM 587 C CA . THR A 1 77 ? -13.710 15.107 3.487 1.00 49.81 77 THR A CA 1
ATOM 588 C C . THR A 1 77 ? -13.377 14.070 2.417 1.00 49.81 77 THR A C 1
ATOM 590 O O . THR A 1 77 ? -12.403 13.339 2.564 1.00 49.81 77 THR A O 1
ATOM 593 N N . ASP A 1 78 ? -14.199 13.962 1.369 1.00 58.16 78 ASP A N 1
ATOM 594 C CA . ASP A 1 78 ? -13.810 13.246 0.138 1.00 58.16 78 ASP A CA 1
ATOM 595 C C . ASP A 1 78 ? -12.536 13.863 -0.482 1.00 58.16 78 ASP A C 1
ATOM 597 O O . ASP A 1 78 ? -11.956 13.336 -1.427 1.00 58.16 78 ASP A O 1
ATOM 601 N N . GLU A 1 79 ? -12.090 14.999 0.057 1.00 74.31 79 GLU A N 1
ATOM 602 C CA . GLU A 1 79 ? -10.814 15.621 -0.232 1.00 74.31 79 GLU A CA 1
ATOM 603 C C . GLU A 1 79 ? -9.668 14.793 0.357 1.00 74.31 79 GLU A C 1
ATOM 605 O O . GLU A 1 79 ? -9.552 14.587 1.570 1.00 74.31 79 GLU A O 1
ATOM 610 N N . LEU A 1 80 ? -8.811 14.331 -0.548 1.00 82.81 80 LEU A N 1
ATOM 611 C CA . LEU A 1 80 ? -7.565 13.650 -0.237 1.00 82.81 80 LEU A CA 1
ATOM 612 C C . LEU A 1 80 ? -6.634 14.582 0.563 1.00 82.81 80 LEU A C 1
ATOM 614 O O . LEU A 1 80 ? -6.680 15.803 0.378 1.00 82.81 80 LEU A O 1
ATOM 618 N N . PRO A 1 81 ? -5.759 14.037 1.432 1.00 87.44 81 PRO A N 1
ATOM 619 C CA . PRO A 1 81 ? -4.751 14.836 2.115 1.00 87.44 81 PRO A CA 1
ATOM 620 C C . PRO A 1 81 ? -3.923 15.665 1.119 1.00 87.44 81 PRO A C 1
ATOM 622 O O . PRO A 1 81 ? -3.584 15.157 0.046 1.00 87.44 81 PRO A O 1
ATOM 625 N N . PRO A 1 82 ? -3.546 16.912 1.454 1.00 85.31 82 PRO A N 1
ATOM 626 C CA . PRO A 1 82 ? -2.670 17.707 0.601 1.00 85.31 82 PRO A CA 1
ATOM 627 C C . PRO A 1 82 ? -1.381 16.947 0.262 1.00 85.31 82 PRO A C 1
ATOM 629 O O . PRO A 1 82 ? -0.738 16.394 1.152 1.00 85.31 82 PRO A O 1
ATOM 632 N N . GLY A 1 83 ? -1.013 16.931 -1.020 1.00 83.06 83 GLY A N 1
ATOM 633 C CA . GLY A 1 83 ? 0.143 16.185 -1.528 1.00 83.06 83 GLY A CA 1
ATOM 634 C C . GLY A 1 83 ? -0.156 14.745 -1.961 1.00 83.06 83 GLY A C 1
ATOM 635 O O . GLY A 1 83 ? 0.713 14.118 -2.554 1.00 83.06 83 GLY A O 1
ATOM 636 N N . LEU A 1 84 ? -1.372 14.227 -1.739 1.00 86.44 84 LEU A N 1
ATOM 637 C CA . LEU A 1 84 ? -1.787 12.906 -2.216 1.00 86.44 84 LEU A CA 1
ATOM 638 C C . LEU A 1 84 ? -2.560 13.009 -3.540 1.00 86.44 84 LEU A C 1
ATOM 640 O O . LEU A 1 84 ? -3.528 13.760 -3.648 1.00 86.44 84 LEU A O 1
ATOM 644 N N . THR A 1 85 ? -2.156 12.219 -4.537 1.00 85.50 85 THR A N 1
ATOM 645 C CA . THR A 1 85 ? -2.826 12.120 -5.845 1.00 85.50 85 THR A CA 1
ATOM 646 C C . THR A 1 85 ? -3.164 10.664 -6.147 1.00 85.50 85 THR A C 1
ATOM 648 O O . THR A 1 85 ? -2.340 9.781 -5.931 1.00 85.50 85 THR A O 1
ATOM 651 N N . VAL A 1 86 ? -4.365 10.410 -6.672 1.00 88.38 86 VAL A N 1
ATOM 652 C CA . VAL A 1 86 ? -4.794 9.078 -7.126 1.00 88.38 86 VAL A CA 1
ATOM 653 C C . VAL A 1 86 ? -5.018 9.125 -8.633 1.00 88.38 86 VAL A C 1
ATOM 655 O O . VAL A 1 86 ? -5.840 9.908 -9.107 1.00 88.38 86 VAL A O 1
ATOM 658 N N . ILE A 1 87 ? -4.299 8.283 -9.379 1.00 88.38 87 ILE A N 1
ATOM 659 C CA . ILE A 1 87 ? -4.464 8.137 -10.830 1.00 88.38 87 ILE A CA 1
ATOM 660 C C . ILE A 1 87 ? -5.229 6.828 -11.086 1.00 88.38 87 ILE A C 1
ATOM 662 O O . ILE A 1 87 ? -4.630 5.755 -10.987 1.00 88.38 87 ILE A O 1
ATOM 666 N N . PRO A 1 88 ? -6.547 6.879 -11.360 1.00 91.12 88 PRO A N 1
ATOM 667 C CA . PRO A 1 88 ? -7.318 5.679 -11.666 1.00 91.12 88 PRO A CA 1
ATOM 668 C C . PRO A 1 88 ? -6.873 5.076 -13.003 1.00 91.12 88 PRO A C 1
ATOM 670 O O . PRO A 1 88 ? -6.391 5.795 -13.878 1.00 91.12 88 PRO A O 1
ATOM 673 N N . ASP A 1 89 ? -7.039 3.760 -13.148 1.00 92.94 89 ASP A N 1
ATOM 674 C CA . ASP A 1 89 ? -6.759 3.018 -14.388 1.00 92.94 89 ASP A CA 1
ATOM 675 C C . ASP A 1 89 ? -5.339 3.257 -14.950 1.00 92.94 89 ASP A C 1
ATOM 677 O O . ASP A 1 89 ? -5.114 3.273 -16.161 1.00 92.94 89 ASP A O 1
ATOM 681 N N . PHE A 1 90 ? -4.362 3.467 -14.055 1.00 93.56 90 PHE A N 1
ATOM 682 C CA . PHE A 1 90 ? -2.976 3.802 -14.407 1.00 93.56 90 PHE A CA 1
ATOM 683 C C . PHE A 1 90 ? -2.282 2.718 -15.245 1.00 93.56 90 PHE A C 1
ATOM 685 O O . PHE A 1 90 ? -1.466 3.024 -16.124 1.00 93.56 90 PHE A O 1
ATOM 692 N N . ILE A 1 91 ? -2.616 1.455 -14.976 1.00 95.50 91 ILE A N 1
ATOM 693 C CA . ILE A 1 91 ? -2.225 0.294 -15.772 1.00 95.50 91 ILE A CA 1
ATOM 694 C C . ILE A 1 91 ? -3.466 -0.376 -16.353 1.00 95.50 91 ILE A C 1
ATOM 696 O O . ILE A 1 91 ? -4.538 -0.381 -15.754 1.00 95.50 91 ILE A O 1
ATOM 700 N N . THR A 1 92 ? -3.303 -0.966 -17.529 1.00 96.62 92 THR A N 1
ATOM 701 C CA . THR A 1 92 ? -4.332 -1.796 -18.167 1.00 96.62 92 THR A CA 1
ATOM 702 C C . THR A 1 92 ? -4.388 -3.193 -17.540 1.00 96.62 92 THR A C 1
ATOM 704 O O . THR A 1 92 ? -3.391 -3.669 -17.000 1.00 96.62 92 THR A O 1
ATOM 707 N N . GLU A 1 93 ? -5.507 -3.911 -17.692 1.00 97.81 93 GLU A N 1
ATOM 708 C CA . GLU A 1 93 ? -5.637 -5.307 -17.221 1.00 97.81 93 GLU A CA 1
ATOM 709 C C . GLU A 1 93 ? -4.547 -6.239 -17.786 1.00 97.81 93 GLU A C 1
ATOM 711 O O . GLU A 1 93 ? -4.114 -7.194 -17.143 1.00 97.81 93 GLU A O 1
ATOM 716 N N . ASP A 1 94 ? -4.094 -5.986 -19.014 1.00 97.69 94 ASP A N 1
ATOM 717 C CA . ASP A 1 94 ? -3.041 -6.785 -19.638 1.00 97.69 94 ASP A CA 1
ATOM 718 C C . ASP A 1 94 ? -1.650 -6.443 -19.087 1.00 97.69 94 ASP A C 1
ATOM 720 O O . ASP A 1 94 ? -0.792 -7.323 -19.003 1.00 97.69 94 ASP A O 1
ATOM 724 N N . GLU A 1 95 ? -1.404 -5.180 -18.721 1.00 96.06 95 GLU A N 1
ATOM 725 C CA . GLU A 1 95 ? -0.196 -4.780 -17.988 1.00 96.06 95 GLU A CA 1
ATOM 726 C C . GLU A 1 95 ? -0.192 -5.384 -16.583 1.00 96.06 95 GLU A C 1
ATOM 728 O O . GLU A 1 95 ? 0.818 -5.963 -16.196 1.00 96.06 95 GLU A O 1
ATOM 733 N N . GLU A 1 96 ? -1.320 -5.336 -15.871 1.00 97.31 96 GLU A N 1
ATOM 734 C CA . GLU A 1 96 ? -1.488 -5.948 -14.549 1.00 97.31 96 GLU A CA 1
ATOM 735 C C . GLU A 1 96 ? -1.138 -7.442 -14.572 1.00 97.31 96 GLU A C 1
ATOM 737 O O . GLU A 1 96 ? -0.278 -7.882 -13.812 1.00 97.31 96 GLU A O 1
ATOM 742 N N . LYS A 1 97 ? -1.718 -8.219 -15.500 1.00 97.62 97 LYS A N 1
ATOM 743 C CA . LYS A 1 97 ? -1.419 -9.659 -15.641 1.00 97.62 97 LYS A CA 1
ATOM 744 C C . LYS A 1 97 ? 0.065 -9.931 -15.887 1.00 97.62 97 LYS A C 1
ATOM 746 O O . LYS A 1 97 ? 0.609 -10.890 -15.346 1.00 97.62 97 LYS A O 1
ATOM 751 N N . ARG A 1 98 ? 0.720 -9.111 -16.719 1.00 96.19 98 ARG A N 1
ATOM 752 C CA . ARG A 1 98 ? 2.158 -9.250 -17.002 1.00 96.19 98 ARG A CA 1
ATOM 753 C C . ARG A 1 98 ? 3.010 -8.905 -15.786 1.00 96.19 98 ARG A C 1
ATOM 755 O O . ARG A 1 98 ? 3.965 -9.622 -15.518 1.00 96.19 98 ARG A O 1
ATOM 762 N N . LEU A 1 99 ? 2.668 -7.837 -15.065 1.00 95.81 99 LEU A N 1
ATOM 763 C CA . LEU A 1 99 ? 3.375 -7.435 -13.851 1.00 95.81 99 LEU A CA 1
ATOM 764 C C . LEU A 1 99 ? 3.250 -8.512 -12.775 1.00 95.81 99 LEU A C 1
ATOM 766 O O . LEU A 1 99 ? 4.268 -8.928 -12.239 1.00 95.81 99 LEU A O 1
ATOM 770 N N . LEU A 1 100 ? 2.042 -9.024 -12.525 1.00 96.25 100 LEU A N 1
ATOM 771 C CA . LEU A 1 100 ? 1.821 -10.099 -11.555 1.00 96.25 100 LEU A CA 1
ATOM 772 C C . LEU A 1 100 ? 2.652 -11.344 -11.875 1.00 96.25 100 LEU A C 1
ATOM 774 O O . LEU A 1 100 ? 3.324 -11.854 -10.989 1.00 96.25 100 LEU A O 1
ATOM 778 N N . ALA A 1 101 ? 2.688 -11.779 -13.139 1.00 95.75 101 ALA A N 1
ATOM 779 C CA . ALA A 1 101 ? 3.497 -12.933 -13.535 1.00 95.75 101 ALA A CA 1
ATOM 780 C C . ALA A 1 101 ? 4.993 -12.738 -13.232 1.00 95.75 101 ALA A C 1
ATOM 782 O O . ALA A 1 101 ? 5.637 -13.649 -12.726 1.00 95.75 101 ALA A O 1
ATOM 783 N N . VAL A 1 102 ? 5.537 -11.546 -13.500 1.00 93.44 102 VAL A N 1
ATOM 784 C CA . VAL A 1 102 ? 6.947 -11.234 -13.207 1.00 93.44 102 VAL A CA 1
ATOM 785 C C . VAL A 1 102 ? 7.204 -11.157 -11.701 1.00 93.44 102 VAL A C 1
ATOM 787 O O . VAL A 1 102 ? 8.237 -11.622 -11.228 1.00 93.44 102 VAL A O 1
ATOM 790 N N . VAL A 1 103 ? 6.272 -10.584 -10.941 1.00 93.69 103 VAL A N 1
ATOM 791 C CA . VAL A 1 103 ? 6.380 -10.474 -9.482 1.00 93.69 103 VAL A CA 1
ATOM 792 C C . VAL A 1 103 ? 6.316 -11.847 -8.814 1.00 93.69 103 VAL A C 1
ATOM 794 O O . VAL A 1 103 ? 7.112 -12.122 -7.919 1.00 93.69 103 VAL A O 1
ATOM 797 N N . ASP A 1 104 ? 5.424 -12.728 -9.261 1.00 94.44 104 ASP A N 1
ATOM 798 C CA . ASP A 1 104 ? 5.253 -14.069 -8.693 1.00 94.44 104 ASP A CA 1
ATOM 799 C C . ASP A 1 104 ? 6.491 -14.962 -8.877 1.00 94.44 104 ASP A C 1
ATOM 801 O O . ASP A 1 104 ? 6.722 -15.864 -8.070 1.00 94.44 104 ASP A O 1
ATOM 805 N N . GLU A 1 105 ? 7.303 -14.700 -9.906 1.00 92.94 105 GLU A N 1
ATOM 806 C CA . GLU A 1 105 ? 8.581 -15.381 -10.156 1.00 92.94 105 GLU A CA 1
ATOM 807 C C . GLU A 1 105 ? 9.726 -14.895 -9.245 1.00 92.94 105 GLU A C 1
ATOM 809 O O . GLU A 1 105 ? 10.774 -15.540 -9.188 1.00 92.94 105 GLU A O 1
ATOM 814 N N . GLY A 1 106 ? 9.547 -13.771 -8.544 1.00 88.25 106 GLY A N 1
ATOM 815 C CA . GLY A 1 106 ? 10.555 -13.176 -7.669 1.00 88.25 106 GLY A CA 1
ATOM 816 C C . GLY A 1 106 ? 10.762 -13.915 -6.341 1.00 88.25 106 GLY A C 1
ATOM 817 O O . GLY A 1 106 ? 9.886 -14.624 -5.839 1.00 88.25 106 GLY A O 1
ATO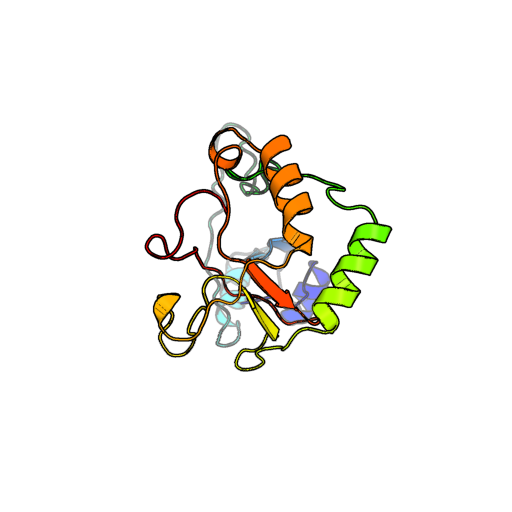M 818 N N . ASP A 1 107 ? 11.934 -13.706 -5.736 1.00 89.62 107 ASP A N 1
ATOM 819 C CA . ASP A 1 107 ? 12.259 -14.235 -4.410 1.00 89.62 107 ASP A CA 1
ATOM 820 C C . ASP A 1 107 ? 11.543 -13.434 -3.314 1.00 89.62 107 ASP A C 1
ATOM 822 O O . ASP A 1 107 ? 11.739 -12.226 -3.168 1.00 89.62 107 ASP A O 1
ATOM 826 N N . TRP A 1 108 ? 10.737 -14.123 -2.507 1.00 92.38 108 TRP A N 1
ATOM 827 C CA . TRP A 1 108 ? 9.970 -13.516 -1.421 1.00 92.38 108 TRP A CA 1
ATOM 828 C C . TRP A 1 108 ? 10.705 -13.582 -0.080 1.00 92.38 108 TRP A C 1
ATOM 830 O O . TRP A 1 108 ? 11.155 -14.643 0.354 1.00 92.38 108 TRP A O 1
ATOM 840 N N . ASP A 1 109 ? 10.739 -12.456 0.627 1.00 88.31 109 ASP A N 1
ATOM 841 C CA . ASP A 1 109 ? 11.040 -12.406 2.053 1.00 88.31 109 ASP A CA 1
ATOM 842 C C . ASP A 1 109 ? 9.743 -12.626 2.854 1.00 88.31 109 ASP A C 1
ATOM 844 O O . ASP A 1 109 ? 8.785 -11.850 2.781 1.00 88.31 109 ASP A O 1
ATOM 848 N N . GLU A 1 110 ? 9.720 -13.717 3.620 1.00 91.50 110 GLU A N 1
ATOM 849 C CA . GLU A 1 110 ? 8.591 -14.149 4.453 1.00 91.50 110 GLU A CA 1
ATOM 850 C C . GLU A 1 110 ? 8.864 -13.962 5.960 1.00 91.50 110 GLU A C 1
ATOM 852 O O . GLU A 1 110 ? 8.200 -14.558 6.810 1.00 91.50 110 GLU A O 1
ATOM 857 N N . THR A 1 111 ? 9.864 -13.152 6.327 1.00 85.81 111 THR A N 1
ATOM 858 C CA . THR A 1 111 ? 10.245 -12.912 7.733 1.00 85.81 111 THR A CA 1
ATOM 859 C C . THR A 1 111 ? 9.185 -12.146 8.525 1.00 85.81 111 THR A C 1
ATOM 861 O O . THR A 1 111 ? 9.155 -12.217 9.758 1.00 85.81 111 THR A O 1
ATOM 864 N N . ILE A 1 112 ? 8.293 -11.430 7.838 1.00 86.12 112 ILE A N 1
ATOM 865 C CA . ILE A 1 112 ? 7.169 -10.699 8.426 1.00 86.12 112 ILE A CA 1
ATOM 866 C C . ILE A 1 112 ? 5.830 -11.273 7.937 1.00 86.12 112 ILE A C 1
ATOM 868 O O . ILE A 1 112 ? 5.766 -12.093 7.032 1.00 86.12 112 ILE A O 1
ATOM 872 N N . ARG A 1 113 ? 4.715 -10.855 8.558 1.00 85.88 113 ARG A N 1
ATOM 873 C CA . ARG A 1 113 ? 3.375 -11.426 8.279 1.00 85.88 113 ARG A CA 1
ATOM 874 C C . ARG A 1 113 ? 2.888 -11.277 6.833 1.00 85.88 113 ARG A C 1
ATOM 876 O O . ARG A 1 113 ? 2.002 -12.021 6.430 1.00 85.88 113 ARG A O 1
ATOM 883 N N . ARG A 1 114 ? 3.392 -10.276 6.118 1.00 91.12 114 ARG A N 1
ATOM 884 C CA . ARG A 1 114 ? 3.162 -10.067 4.686 1.00 91.12 114 ARG A CA 1
ATOM 885 C C . ARG A 1 114 ? 4.427 -10.492 3.952 1.00 91.12 114 ARG A C 1
ATOM 887 O O . ARG A 1 114 ? 5.507 -10.318 4.510 1.00 91.12 114 ARG A O 1
ATOM 894 N N . ARG A 1 115 ? 4.309 -10.999 2.731 1.00 94.25 115 ARG A N 1
ATOM 895 C CA . ARG A 1 115 ? 5.500 -11.293 1.929 1.00 94.25 115 ARG A CA 1
ATOM 896 C C . ARG A 1 115 ? 5.976 -10.013 1.256 1.00 94.25 115 ARG A C 1
ATOM 898 O O . ARG A 1 115 ? 5.146 -9.187 0.862 1.00 94.25 115 ARG A O 1
ATOM 905 N N . VAL A 1 116 ? 7.289 -9.828 1.171 1.00 92.44 116 VAL A N 1
ATOM 906 C CA . VAL A 1 116 ? 7.884 -8.632 0.562 1.00 92.44 116 VAL A CA 1
ATOM 907 C C . VAL A 1 116 ? 8.996 -8.980 -0.420 1.00 92.44 116 VAL A C 1
ATOM 909 O O . VAL A 1 116 ? 9.676 -9.988 -0.260 1.00 92.44 116 VAL A O 1
ATOM 912 N N . GLN A 1 117 ? 9.183 -8.132 -1.429 1.00 90.94 117 GLN A N 1
ATOM 913 C CA . GLN A 1 117 ? 10.370 -8.125 -2.288 1.00 90.94 117 GLN A CA 1
ATOM 914 C C . GLN A 1 117 ? 10.964 -6.718 -2.283 1.00 90.94 117 GLN A C 1
ATOM 916 O O . GLN A 1 117 ? 10.220 -5.734 -2.285 1.00 90.94 117 GLN A O 1
ATOM 921 N N . HIS A 1 118 ? 12.292 -6.621 -2.292 1.00 88.56 118 HIS A N 1
ATOM 922 C CA . HIS A 1 118 ? 13.007 -5.347 -2.291 1.00 88.56 118 HIS A CA 1
ATOM 923 C C . HIS A 1 118 ? 13.950 -5.250 -3.485 1.00 88.56 118 HIS A C 1
ATOM 925 O O . HIS A 1 118 ? 14.748 -6.154 -3.724 1.00 88.56 118 HIS A O 1
ATOM 931 N N . PHE A 1 119 ? 13.901 -4.112 -4.170 1.00 86.19 119 PHE A N 1
ATOM 932 C CA . PHE A 1 119 ? 14.818 -3.738 -5.238 1.00 86.19 119 PHE A CA 1
ATOM 933 C C . PHE A 1 119 ? 15.418 -2.360 -4.953 1.00 86.19 119 PHE A C 1
ATOM 935 O O . PHE A 1 119 ? 14.825 -1.544 -4.235 1.00 86.19 119 PHE A O 1
ATOM 942 N N . GLY A 1 120 ? 16.607 -2.117 -5.499 1.00 82.88 120 GLY A N 1
ATOM 943 C CA . GLY A 1 120 ? 17.423 -0.945 -5.210 1.00 82.88 120 GLY A CA 1
ATOM 944 C C . GLY A 1 120 ? 18.090 -1.064 -3.850 1.00 82.88 120 GLY A C 1
ATOM 945 O O . GLY A 1 120 ? 19.133 -1.702 -3.683 1.00 82.88 120 GLY A O 1
ATOM 946 N N . HIS A 1 121 ? 17.420 -0.500 -2.851 1.00 71.12 121 HIS A N 1
ATOM 947 C CA . HIS A 1 121 ? 17.830 -0.533 -1.455 1.00 71.12 121 HIS A CA 1
AT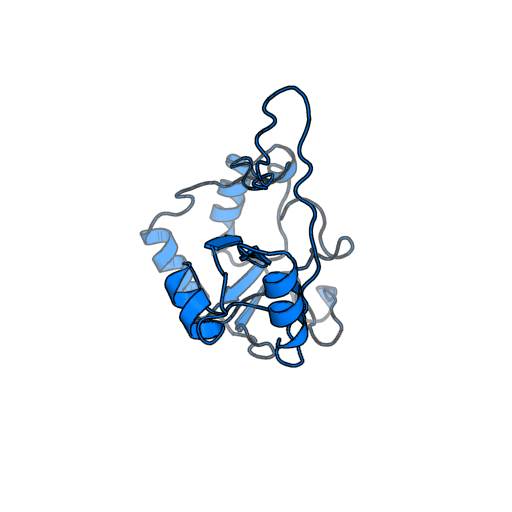OM 948 C C . HIS A 1 121 ? 16.990 -1.547 -0.671 1.00 71.12 121 HIS A C 1
ATOM 950 O O . HIS A 1 121 ? 15.762 -1.472 -0.639 1.00 71.12 121 HIS A O 1
ATOM 956 N N . ALA A 1 122 ? 17.650 -2.500 -0.008 1.00 61.62 122 ALA A N 1
ATOM 957 C CA . ALA A 1 122 ? 16.974 -3.448 0.872 1.00 61.62 122 ALA A CA 1
ATOM 958 C C . ALA A 1 122 ? 16.723 -2.825 2.257 1.00 61.62 122 ALA A C 1
ATOM 960 O O . ALA A 1 122 ? 17.626 -2.248 2.875 1.00 61.62 122 ALA A O 1
ATOM 961 N N . PHE A 1 123 ? 15.500 -2.975 2.774 1.00 61.78 123 PHE A N 1
ATOM 962 C CA . PHE A 1 123 ? 15.166 -2.573 4.137 1.00 61.78 123 PHE A CA 1
ATOM 963 C C . PHE A 1 123 ? 15.477 -3.714 5.109 1.00 61.78 123 PHE A C 1
ATOM 965 O O . PHE A 1 123 ? 14.905 -4.798 5.021 1.00 61.78 123 PHE A O 1
ATOM 972 N N . ASN A 1 124 ? 16.375 -3.486 6.068 1.00 63.22 124 ASN A N 1
ATOM 973 C CA . ASN A 1 124 ? 16.692 -4.487 7.076 1.00 63.22 124 ASN A CA 1
ATOM 974 C C . ASN A 1 124 ? 15.688 -4.414 8.237 1.00 63.22 124 ASN A C 1
ATOM 976 O O . ASN A 1 124 ? 15.786 -3.553 9.117 1.00 63.22 124 ASN A O 1
ATOM 980 N N . TYR A 1 125 ? 14.753 -5.365 8.278 1.00 61.22 125 TYR A N 1
ATOM 981 C CA . TYR A 1 125 ? 13.722 -5.453 9.318 1.00 61.22 125 TYR A CA 1
ATOM 982 C C . TYR A 1 125 ? 14.242 -5.817 10.714 1.00 61.22 125 TYR A C 1
ATOM 984 O O . TYR A 1 125 ? 13.571 -5.513 11.699 1.00 61.22 125 TYR A O 1
ATOM 992 N N . ALA A 1 126 ? 15.436 -6.407 10.839 1.00 59.28 126 ALA A N 1
ATOM 993 C CA . ALA A 1 126 ? 16.038 -6.682 12.145 1.00 59.28 126 ALA A CA 1
ATOM 994 C C . ALA A 1 126 ? 16.528 -5.398 12.837 1.00 59.28 126 ALA A C 1
ATOM 996 O O . ALA A 1 126 ? 16.532 -5.322 14.066 1.00 59.28 126 ALA A O 1
ATOM 997 N N . PHE A 1 127 ? 16.911 -4.382 12.056 1.00 58.69 127 PHE A N 1
ATOM 998 C CA . PHE A 1 127 ? 17.413 -3.099 12.560 1.00 58.69 127 PHE A CA 1
ATOM 999 C C . PHE A 1 127 ? 16.500 -1.907 12.242 1.00 58.69 127 PHE A C 1
ATOM 1001 O O . PHE A 1 127 ? 16.830 -0.788 12.630 1.00 58.69 127 PHE A O 1
ATOM 1008 N N . LEU A 1 128 ? 15.368 -2.142 11.567 1.00 59.81 128 LEU A N 1
ATOM 1009 C CA . LEU A 1 128 ? 14.385 -1.134 11.155 1.00 59.81 128 LEU A CA 1
ATOM 1010 C C . LEU A 1 128 ? 15.012 0.044 10.389 1.00 59.81 128 LEU A C 1
ATOM 1012 O O . LEU A 1 128 ? 14.690 1.203 10.648 1.00 59.81 128 LEU A O 1
ATOM 1016 N N . ARG A 1 129 ? 15.929 -0.245 9.461 1.00 59.50 129 ARG A N 1
ATOM 1017 C CA . ARG A 1 129 ? 16.597 0.775 8.639 1.00 59.50 129 ARG A CA 1
ATOM 1018 C C . ARG A 1 129 ? 16.853 0.277 7.222 1.00 59.50 129 ARG A C 1
ATOM 1020 O O . ARG A 1 129 ? 17.100 -0.912 7.028 1.00 59.50 129 ARG A O 1
ATOM 1027 N N . ALA A 1 130 ? 16.880 1.199 6.263 1.00 55.47 130 ALA A N 1
ATOM 1028 C CA . ALA A 1 130 ? 17.472 0.943 4.955 1.00 55.47 130 ALA A CA 1
ATOM 1029 C C . ALA A 1 130 ? 18.983 0.708 5.128 1.00 55.47 130 ALA A C 1
ATOM 1031 O O . ALA A 1 130 ? 19.650 1.450 5.856 1.00 55.47 130 ALA A O 1
ATOM 1032 N N . GLU A 1 131 ? 19.521 -0.351 4.527 1.00 56.78 131 GLU A N 1
ATOM 1033 C CA . GLU A 1 131 ? 20.970 -0.557 4.469 1.00 56.78 131 GLU A CA 1
ATOM 1034 C C . GLU A 1 131 ? 21.545 0.077 3.199 1.00 56.78 131 GLU A C 1
ATOM 1036 O O . GLU A 1 131 ? 20.933 0.033 2.133 1.00 56.78 131 GLU A O 1
ATOM 1041 N N . ASN A 1 132 ? 22.733 0.681 3.321 1.00 49.84 132 ASN A N 1
ATOM 1042 C CA . ASN A 1 132 ? 23.455 1.243 2.181 1.00 49.84 132 ASN A CA 1
ATOM 1043 C C . ASN A 1 132 ? 23.715 0.140 1.139 1.00 49.84 132 ASN A C 1
ATOM 1045 O O . ASN A 1 132 ? 24.247 -0.919 1.483 1.00 49.84 132 ASN A O 1
ATOM 1049 N N . ALA A 1 133 ? 23.375 0.422 -0.122 1.00 47.97 133 ALA A N 1
ATOM 1050 C CA . ALA A 1 133 ? 23.421 -0.503 -1.262 1.00 47.97 133 ALA A CA 1
ATOM 1051 C C . ALA A 1 133 ? 24.807 -1.126 -1.543 1.00 47.97 133 ALA A C 1
ATOM 1053 O O . ALA A 1 133 ? 24.908 -2.158 -2.203 1.00 47.97 133 ALA A O 1
ATOM 1054 N N . ASP A 1 134 ? 25.873 -0.558 -0.981 1.00 42.38 134 ASP A N 1
ATOM 1055 C CA . ASP A 1 134 ? 27.264 -0.900 -1.296 1.00 42.38 134 ASP A CA 1
ATOM 1056 C C . ASP A 1 134 ? 27.752 -2.264 -0.760 1.00 42.38 134 ASP A C 1
ATOM 1058 O O . ASP A 1 134 ? 28.859 -2.699 -1.074 1.00 42.38 134 ASP A O 1
ATOM 1062 N N . LEU A 1 135 ? 26.977 -2.968 0.078 1.00 42.69 135 LEU A N 1
ATOM 1063 C CA . LEU A 1 135 ? 27.487 -4.152 0.793 1.00 42.69 135 LEU A CA 1
ATOM 1064 C C . LEU A 1 135 ? 27.103 -5.515 0.200 1.00 42.69 135 LEU A C 1
ATOM 1066 O O . LEU A 1 135 ? 27.593 -6.527 0.710 1.00 42.69 135 LEU A O 1
ATOM 1070 N N . ARG A 1 136 ? 26.278 -5.593 -0.857 1.00 43.69 136 ARG A N 1
ATOM 1071 C CA . ARG A 1 136 ? 25.849 -6.902 -1.409 1.00 43.69 136 ARG A CA 1
ATOM 1072 C C . ARG A 1 136 ? 25.757 -7.058 -2.930 1.00 43.69 136 ARG A C 1
ATOM 1074 O O . ARG A 1 136 ? 25.474 -8.169 -3.366 1.00 43.69 136 ARG A O 1
ATOM 1081 N N . GLY A 1 137 ? 26.086 -6.040 -3.723 1.00 43.97 137 GLY A N 1
ATOM 1082 C CA . GLY A 1 137 ? 25.876 -6.098 -5.172 1.00 43.97 137 GLY A CA 1
ATOM 1083 C C . GLY A 1 137 ? 24.412 -5.803 -5.483 1.00 43.97 137 GLY A C 1
ATOM 1084 O O . GLY A 1 137 ? 23.541 -6.643 -5.287 1.00 43.97 137 GLY A O 1
ATOM 1085 N N . GLU A 1 138 ? 24.185 -4.556 -5.876 1.00 51.06 138 GLU A N 1
ATOM 1086 C CA . GLU A 1 138 ? 22.919 -3.892 -6.190 1.00 51.06 138 GLU A CA 1
ATOM 1087 C C . GLU A 1 138 ? 21.852 -4.805 -6.818 1.00 51.06 138 GLU A C 1
ATOM 1089 O O . GLU A 1 138 ? 22.025 -5.339 -7.915 1.00 51.06 138 GLU A O 1
ATOM 1094 N N . ALA A 1 139 ? 20.692 -4.910 -6.162 1.00 55.53 139 ALA A N 1
ATOM 1095 C CA . ALA A 1 139 ? 19.463 -5.218 -6.879 1.00 55.53 139 ALA A CA 1
ATOM 1096 C C . ALA A 1 139 ? 19.113 -3.956 -7.672 1.00 55.53 139 ALA A C 1
ATOM 1098 O O . ALA A 1 139 ? 18.638 -2.988 -7.096 1.00 55.53 139 ALA A O 1
ATOM 1099 N N . SER A 1 140 ? 19.396 -3.910 -8.971 1.00 72.81 140 SER A N 1
ATOM 1100 C CA . SER A 1 140 ? 18.948 -2.797 -9.811 1.00 72.81 140 SER A CA 1
ATOM 1101 C C . SER A 1 140 ? 17.421 -2.698 -9.797 1.00 72.81 140 SER A C 1
ATOM 1103 O O . SER A 1 140 ? 16.738 -3.716 -9.646 1.00 72.81 140 SER A O 1
ATOM 1105 N N . MET A 1 141 ? 16.882 -1.498 -10.023 1.00 85.25 141 MET A N 1
ATOM 1106 C CA . MET A 1 141 ? 15.460 -1.349 -10.3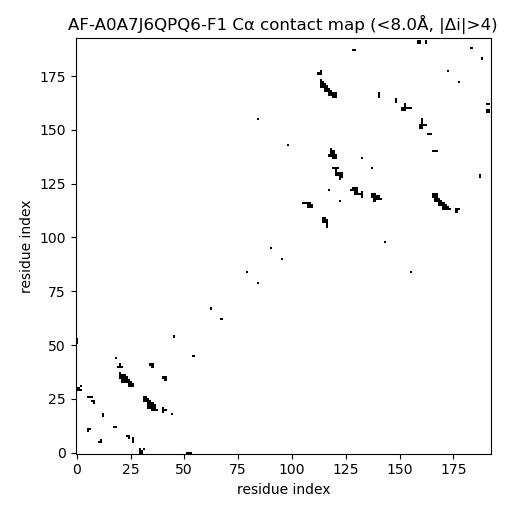33 1.00 85.25 141 MET A CA 1
ATOM 1107 C C . MET A 1 141 ? 15.088 -2.298 -11.490 1.00 85.25 141 MET A C 1
ATOM 1109 O O . MET A 1 141 ? 15.824 -2.362 -12.483 1.00 85.25 141 MET A O 1
ATOM 1113 N N . PRO A 1 142 ? 14.020 -3.105 -11.369 1.00 88.06 142 PRO A N 1
ATOM 1114 C CA . PRO A 1 142 ? 13.664 -4.058 -12.411 1.00 88.06 142 PRO A CA 1
ATOM 1115 C C . PRO A 1 142 ? 13.276 -3.352 -13.709 1.00 88.06 142 PRO A C 1
ATOM 1117 O O . PRO A 1 142 ? 12.471 -2.435 -13.688 1.00 88.06 142 PRO A O 1
ATOM 1120 N N . ALA A 1 143 ? 13.736 -3.832 -14.864 1.00 88.31 143 ALA A N 1
ATOM 1121 C CA . ALA A 1 143 ? 13.485 -3.159 -16.149 1.00 88.31 143 ALA A CA 1
ATOM 1122 C C . ALA A 1 143 ? 11.990 -2.948 -16.488 1.00 88.31 143 ALA A C 1
ATOM 1124 O O . ALA A 1 143 ? 11.641 -2.072 -17.277 1.00 88.31 143 ALA A O 1
ATOM 1125 N N . TYR A 1 144 ? 11.077 -3.734 -15.902 1.00 89.50 144 TYR A N 1
ATOM 1126 C CA . TYR A 1 144 ? 9.638 -3.524 -16.088 1.00 89.50 144 TYR A CA 1
ATOM 1127 C C . TYR A 1 144 ? 9.119 -2.240 -15.416 1.00 89.50 144 TYR A C 1
ATOM 1129 O O . TYR A 1 144 ? 8.009 -1.806 -15.727 1.00 89.50 144 TYR A O 1
ATOM 1137 N N . THR A 1 145 ? 9.887 -1.625 -14.508 1.00 91.50 145 THR A N 1
ATOM 1138 C CA .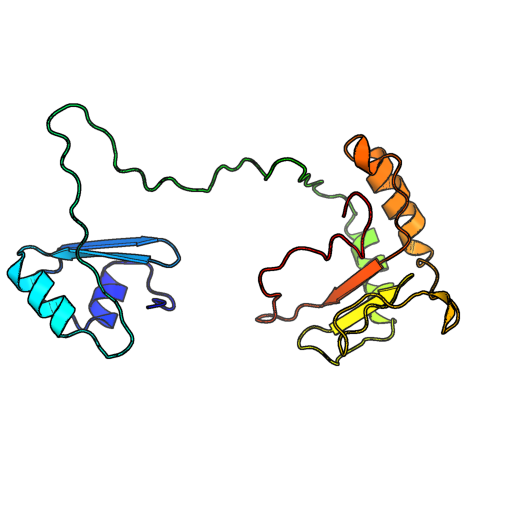 THR A 1 145 ? 9.498 -0.385 -13.828 1.00 91.50 145 THR A CA 1
ATOM 1139 C C . THR A 1 145 ? 9.745 0.857 -14.670 1.00 91.50 145 THR A C 1
ATOM 1141 O O . THR A 1 145 ? 9.079 1.857 -14.435 1.00 91.50 145 THR A O 1
ATOM 1144 N N . ASP A 1 146 ? 10.630 0.806 -15.670 1.00 90.50 146 ASP A N 1
ATOM 1145 C CA . ASP A 1 146 ? 11.055 1.984 -16.444 1.00 90.50 146 ASP A CA 1
ATOM 1146 C C . ASP A 1 146 ? 9.865 2.730 -17.067 1.00 90.50 146 ASP A C 1
ATOM 1148 O O . ASP A 1 146 ? 9.723 3.948 -16.949 1.00 90.50 146 ASP A O 1
ATOM 1152 N N . GLU A 1 147 ? 8.954 1.987 -17.701 1.00 91.38 147 GLU A N 1
ATOM 1153 C CA . GLU A 1 147 ? 7.753 2.560 -18.313 1.00 91.38 147 GLU A CA 1
ATOM 1154 C C . GLU A 1 147 ? 6.759 3.078 -17.264 1.00 91.38 147 GLU A C 1
ATOM 1156 O O . GLU A 1 147 ? 6.105 4.099 -17.493 1.00 91.38 147 GLU A O 1
ATOM 1161 N N . LEU A 1 148 ? 6.664 2.414 -16.107 1.00 92.31 148 LEU A N 1
ATOM 1162 C CA . LEU A 1 148 ? 5.808 2.855 -15.005 1.00 92.31 148 LEU A CA 1
ATOM 1163 C C . LEU A 1 148 ? 6.319 4.177 -14.436 1.00 92.31 148 LEU A C 1
ATOM 1165 O O . LEU A 1 148 ? 5.553 5.131 -14.364 1.00 92.31 148 LEU A O 1
ATOM 1169 N N . VAL A 1 149 ? 7.613 4.270 -14.121 1.00 91.06 149 VAL A N 1
ATOM 1170 C CA . VAL A 1 149 ? 8.256 5.491 -13.618 1.00 91.06 149 VAL A CA 1
ATOM 1171 C C . VAL A 1 149 ? 8.092 6.629 -14.620 1.00 91.06 149 VAL A C 1
ATOM 1173 O O . VAL A 1 149 ? 7.611 7.704 -14.263 1.00 91.06 149 VAL A O 1
ATOM 1176 N N . ARG A 1 150 ? 8.373 6.385 -15.905 1.00 91.00 150 ARG A N 1
ATOM 1177 C CA . ARG A 1 150 ? 8.169 7.380 -16.968 1.00 91.00 150 ARG A CA 1
ATOM 1178 C C . ARG A 1 150 ? 6.723 7.885 -17.014 1.00 91.00 150 ARG A C 1
ATOM 1180 O O . ARG A 1 150 ? 6.496 9.087 -17.172 1.00 91.00 150 ARG A O 1
ATOM 1187 N N . ARG A 1 151 ? 5.739 6.987 -16.888 1.00 91.75 151 ARG A N 1
ATOM 1188 C CA . ARG A 1 151 ? 4.309 7.331 -16.898 1.00 91.75 151 ARG A CA 1
ATOM 1189 C C . ARG A 1 151 ? 3.885 8.057 -15.617 1.00 91.75 151 ARG A C 1
ATOM 1191 O O . ARG A 1 151 ? 3.116 9.008 -15.733 1.00 91.75 151 ARG A O 1
ATOM 1198 N N . ILE A 1 152 ? 4.402 7.680 -14.444 1.00 89.62 152 ILE A N 1
ATOM 1199 C CA . ILE A 1 152 ? 4.193 8.400 -13.174 1.00 89.62 152 ILE A CA 1
ATOM 1200 C C . ILE A 1 152 ? 4.680 9.837 -13.353 1.00 89.62 152 ILE A C 1
ATOM 1202 O O . ILE A 1 152 ? 3.883 10.767 -13.299 1.00 89.62 152 ILE A O 1
ATOM 1206 N N . ARG A 1 153 ? 5.951 10.026 -13.717 1.00 88.44 153 ARG A N 1
ATOM 1207 C CA . ARG A 1 153 ? 6.554 11.352 -13.917 1.00 88.44 153 ARG A CA 1
ATOM 1208 C C . ARG A 1 153 ? 5.782 12.224 -14.915 1.00 88.44 153 ARG A C 1
ATOM 1210 O O . ARG A 1 153 ? 5.675 13.430 -14.729 1.00 88.44 153 ARG A O 1
ATOM 1217 N N . ALA A 1 154 ? 5.201 11.639 -15.963 1.00 88.38 154 ALA A N 1
ATOM 1218 C CA . ALA A 1 154 ? 4.394 12.386 -16.930 1.00 88.38 154 ALA A CA 1
ATOM 1219 C C . ALA A 1 154 ? 3.037 12.868 -16.372 1.00 88.38 154 ALA A C 1
ATOM 1221 O O . ALA A 1 154 ? 2.550 13.921 -16.796 1.00 88.38 154 ALA A O 1
ATOM 1222 N N . ASN A 1 155 ? 2.436 12.113 -15.445 1.00 84.06 155 ASN A N 1
ATOM 1223 C CA . ASN A 1 155 ? 1.080 12.337 -14.928 1.00 84.06 155 ASN A CA 1
ATOM 1224 C C . ASN A 1 155 ? 1.037 12.884 -13.488 1.00 84.06 155 ASN A C 1
ATOM 1226 O O . ASN A 1 155 ? -0.049 13.174 -12.990 1.00 84.06 155 ASN A O 1
ATOM 1230 N N . SER A 1 156 ? 2.185 13.040 -12.831 1.00 80.06 156 SER A N 1
ATOM 1231 C CA . SER A 1 156 ? 2.276 13.517 -11.449 1.00 80.06 156 SER A CA 1
ATOM 1232 C C . SER A 1 156 ? 2.393 15.043 -11.320 1.00 80.06 156 SER A C 1
ATOM 1234 O O . SER A 1 156 ? 2.636 15.764 -12.293 1.00 80.06 156 SER A O 1
ATOM 1236 N N . VAL A 1 157 ? 2.228 15.522 -10.082 1.00 75.94 157 VAL A N 1
ATOM 1237 C CA . VAL A 1 157 ? 2.526 16.900 -9.651 1.00 75.94 157 VAL A CA 1
ATOM 1238 C C . VAL A 1 157 ? 4.015 17.222 -9.793 1.00 75.94 157 VAL A C 1
ATOM 1240 O O . VAL A 1 157 ? 4.840 16.309 -9.841 1.00 75.94 157 VAL A O 1
ATOM 1243 N N . ASP A 1 158 ? 4.351 18.511 -9.877 1.00 77.88 158 ASP A N 1
ATOM 1244 C CA . ASP A 1 158 ? 5.683 18.999 -10.262 1.00 77.88 158 ASP A CA 1
ATOM 1245 C C . ASP A 1 158 ? 6.827 18.376 -9.444 1.00 77.88 158 ASP A C 1
ATOM 1247 O O . ASP A 1 158 ? 7.836 17.982 -10.023 1.00 77.88 158 ASP A O 1
ATOM 1251 N N . GLU A 1 159 ? 6.643 18.161 -8.140 1.00 73.62 159 GLU A N 1
ATOM 1252 C CA . GLU A 1 159 ? 7.639 17.536 -7.260 1.00 73.62 159 GLU A CA 1
ATOM 1253 C C . GLU A 1 159 ? 8.002 16.098 -7.668 1.00 73.62 159 GLU A C 1
ATOM 1255 O O . GLU A 1 159 ? 9.140 15.671 -7.491 1.00 73.62 159 GLU A O 1
ATOM 1260 N N . ALA A 1 160 ? 7.056 15.350 -8.238 1.00 78.06 160 ALA A N 1
ATOM 1261 C CA . ALA A 1 160 ? 7.253 13.975 -8.695 1.00 78.06 160 ALA A CA 1
ATOM 1262 C C . ALA A 1 160 ? 7.631 13.881 -10.181 1.00 78.06 160 ALA A C 1
ATOM 1264 O O . ALA A 1 160 ? 7.998 12.806 -10.651 1.00 78.06 160 ALA A O 1
ATOM 1265 N N . ARG A 1 161 ? 7.582 14.985 -10.938 1.00 82.88 161 ARG A N 1
ATOM 1266 C CA . ARG A 1 161 ? 7.995 14.997 -12.353 1.00 82.88 161 ARG A CA 1
ATOM 1267 C C . ARG A 1 161 ? 9.495 14.862 -12.527 1.00 82.88 161 ARG A C 1
ATOM 1269 O O . ARG A 1 161 ? 9.932 14.278 -13.514 1.00 82.88 161 ARG A O 1
ATOM 1276 N N . ASP A 1 162 ? 10.269 15.382 -11.585 1.00 83.69 162 ASP A N 1
ATOM 1277 C CA . ASP A 1 162 ? 11.733 15.392 -11.646 1.00 83.69 162 ASP A CA 1
ATOM 1278 C C . ASP A 1 162 ? 12.378 14.328 -10.747 1.00 83.69 162 ASP A C 1
ATOM 1280 O O . ASP A 1 162 ? 13.600 14.198 -10.729 1.00 83.69 162 ASP A O 1
ATOM 1284 N N . PHE A 1 163 ? 11.564 13.544 -10.035 1.00 84.94 163 PHE A N 1
ATOM 1285 C CA . PHE A 1 163 ? 12.034 12.491 -9.147 1.00 84.94 163 PHE A CA 1
ATOM 1286 C C . PHE A 1 163 ? 12.198 11.159 -9.889 1.00 84.94 163 PHE A C 1
ATOM 1288 O O . PHE A 1 163 ? 11.286 10.714 -10.589 1.00 84.94 163 PHE A O 1
ATOM 1295 N N . GLU A 1 164 ? 13.357 10.526 -9.721 1.00 86.81 164 GLU A N 1
ATOM 1296 C CA . GLU A 1 164 ? 13.670 9.207 -10.269 1.00 86.81 164 GLU A CA 1
ATOM 1297 C C . GLU A 1 164 ? 13.871 8.241 -9.089 1.00 86.81 164 GLU A C 1
ATOM 1299 O O . GLU A 1 164 ? 14.875 8.365 -8.384 1.00 86.81 164 GLU A O 1
ATOM 1304 N N . PRO A 1 165 ? 12.921 7.328 -8.819 1.00 88.19 165 PRO A N 1
ATOM 1305 C CA . PRO A 1 165 ? 13.030 6.410 -7.697 1.00 88.19 165 PRO A CA 1
ATOM 1306 C C . PRO A 1 165 ? 14.132 5.380 -7.947 1.00 88.19 165 PRO A C 1
ATOM 1308 O O . PRO A 1 165 ? 14.194 4.747 -9.001 1.00 88.19 165 PRO A O 1
ATOM 1311 N N . ASP A 1 166 ? 14.961 5.165 -6.936 1.00 86.44 166 ASP A N 1
ATOM 1312 C CA . ASP A 1 166 ? 16.026 4.163 -6.920 1.00 86.44 166 ASP A CA 1
ATOM 1313 C C . ASP A 1 166 ? 15.697 2.961 -6.018 1.00 86.44 166 ASP A C 1
ATOM 1315 O O . ASP A 1 166 ? 16.513 2.052 -5.880 1.00 86.44 166 ASP A O 1
ATOM 1319 N N . GLN A 1 167 ? 14.497 2.929 -5.427 1.00 88.19 167 GLN A N 1
ATOM 1320 C CA . GLN A 1 167 ? 14.020 1.899 -4.505 1.00 88.19 167 GLN A CA 1
ATOM 1321 C C . GLN A 1 167 ? 12.604 1.448 -4.892 1.00 88.19 167 GLN A C 1
ATOM 1323 O O . GLN A 1 167 ? 11.723 2.270 -5.136 1.00 88.19 167 GLN A O 1
ATOM 1328 N N . LEU A 1 168 ? 12.361 0.133 -4.891 1.00 90.50 168 LEU A N 1
ATOM 1329 C CA . LEU A 1 168 ? 11.024 -0.456 -5.015 1.00 90.50 168 LEU A CA 1
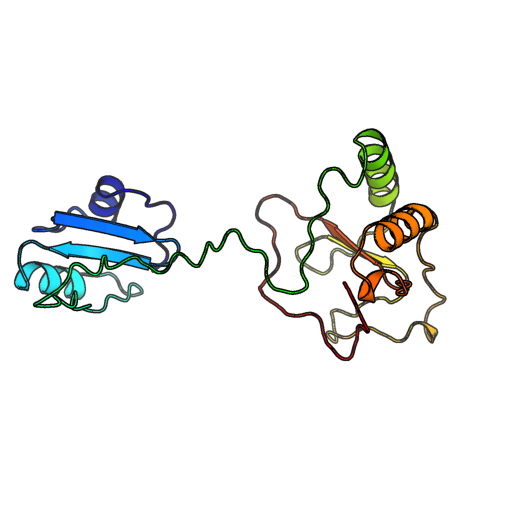ATOM 1330 C C . LEU A 1 168 ? 10.797 -1.527 -3.949 1.00 90.50 168 LEU A C 1
ATOM 1332 O O . LEU A 1 168 ? 11.582 -2.467 -3.815 1.00 90.50 168 LEU A O 1
ATOM 1336 N N . THR A 1 169 ? 9.678 -1.426 -3.232 1.00 91.62 169 THR A N 1
ATOM 1337 C CA . THR A 1 169 ? 9.197 -2.489 -2.344 1.00 91.62 169 THR A CA 1
ATOM 1338 C C . THR A 1 169 ? 7.871 -3.042 -2.849 1.00 91.62 169 THR A C 1
ATOM 1340 O O . THR A 1 169 ? 6.882 -2.319 -2.950 1.00 91.62 169 THR A O 1
ATOM 1343 N N . ILE A 1 170 ? 7.829 -4.347 -3.103 1.00 94.31 170 ILE A N 1
ATOM 1344 C CA . ILE A 1 170 ? 6.600 -5.077 -3.422 1.00 94.31 170 ILE A CA 1
ATOM 1345 C C . ILE A 1 170 ? 6.066 -5.693 -2.136 1.00 94.31 170 ILE A C 1
ATOM 1347 O O . ILE A 1 170 ? 6.817 -6.323 -1.397 1.00 94.31 170 ILE A O 1
ATOM 1351 N N . ASN A 1 171 ? 4.773 -5.521 -1.868 1.00 95.44 171 ASN A N 1
ATOM 1352 C CA . ASN A 1 171 ? 4.109 -6.093 -0.701 1.00 95.44 171 ASN A CA 1
ATOM 1353 C C . ASN A 1 171 ? 2.936 -6.966 -1.153 1.00 95.44 171 ASN A C 1
ATOM 1355 O O . ASN A 1 171 ? 2.074 -6.494 -1.892 1.00 95.44 171 ASN A O 1
ATOM 1359 N N . GLU A 1 172 ? 2.853 -8.197 -0.651 1.00 95.75 172 GLU A N 1
ATOM 1360 C CA . GLU A 1 172 ? 1.693 -9.066 -0.853 1.00 95.75 172 GLU A CA 1
ATOM 1361 C C . GLU A 1 172 ? 0.869 -9.186 0.434 1.00 95.75 172 GLU A C 1
ATOM 1363 O O . GLU A 1 172 ? 1.374 -9.564 1.497 1.00 95.75 172 GLU A O 1
ATOM 1368 N N . TYR A 1 173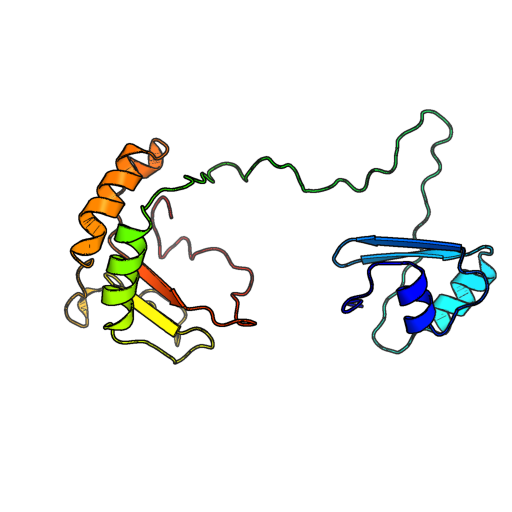 ? -0.430 -8.905 0.325 1.00 95.19 173 TYR A N 1
ATOM 1369 C CA . TYR A 1 173 ? -1.385 -9.006 1.423 1.00 95.19 173 TYR A CA 1
ATOM 1370 C C . TYR A 1 173 ? -2.427 -10.081 1.127 1.00 95.19 173 TYR A C 1
ATOM 1372 O O . TYR A 1 173 ? -3.261 -9.935 0.236 1.00 95.19 173 TYR A O 1
ATOM 1380 N N . THR A 1 174 ? -2.428 -11.148 1.923 1.00 91.56 174 THR A N 1
ATOM 1381 C CA . THR A 1 174 ? -3.527 -12.119 1.928 1.00 91.56 174 THR A CA 1
ATOM 1382 C C . THR A 1 174 ? -4.708 -11.596 2.758 1.00 91.56 174 THR A C 1
ATOM 1384 O O . THR A 1 174 ? -4.526 -10.727 3.619 1.00 91.56 174 THR A O 1
ATOM 1387 N N . PRO A 1 175 ? -5.938 -12.102 2.545 1.00 94.44 175 PRO A N 1
ATOM 1388 C CA . PRO A 1 175 ? -7.104 -11.657 3.303 1.00 94.44 175 PRO A CA 1
ATOM 1389 C C . PRO A 1 175 ? -6.886 -11.711 4.824 1.00 94.44 175 PRO A C 1
ATOM 1391 O O . PRO A 1 175 ? -6.591 -12.760 5.393 1.00 94.44 175 PRO A O 1
ATOM 1394 N N . GLY A 1 176 ? -7.053 -10.565 5.490 1.00 89.88 176 GLY A N 1
ATOM 1395 C CA . GLY A 1 176 ? -6.851 -10.413 6.937 1.00 89.88 176 GLY A CA 1
ATOM 1396 C C . GLY A 1 176 ? -5.436 -9.994 7.356 1.00 89.88 176 GLY A C 1
ATOM 1397 O O . GLY A 1 176 ? -5.227 -9.674 8.529 1.00 89.88 176 GLY A O 1
ATOM 1398 N N . VAL A 1 177 ? -4.479 -9.938 6.427 1.00 89.00 177 VAL A N 1
ATOM 1399 C CA . VAL A 1 177 ? -3.153 -9.347 6.641 1.00 89.00 177 VAL A CA 1
ATOM 1400 C C . VAL A 1 177 ? -3.184 -7.877 6.226 1.00 89.00 177 VAL A C 1
ATOM 1402 O O . VAL A 1 177 ? -3.764 -7.513 5.210 1.00 89.00 177 VAL A O 1
ATOM 1405 N N . GLY A 1 178 ? -2.551 -7.019 7.021 1.00 90.38 178 GLY A N 1
ATOM 1406 C CA . GLY A 1 178 ? -2.456 -5.588 6.747 1.00 90.38 178 GLY A CA 1
ATOM 1407 C C . GLY A 1 178 ? -1.157 -4.997 7.278 1.00 90.38 178 GLY A C 1
ATOM 1408 O O . GLY A 1 178 ? -0.246 -5.719 7.694 1.00 90.38 178 GLY A O 1
ATOM 1409 N N . ILE A 1 179 ? -1.085 -3.670 7.286 1.00 89.12 179 ILE A N 1
ATOM 1410 C CA . ILE A 1 179 ? 0.046 -2.905 7.809 1.00 89.12 179 ILE A CA 1
ATOM 1411 C C . ILE A 1 179 ? -0.435 -1.963 8.915 1.00 89.12 179 ILE A C 1
ATOM 1413 O O . ILE A 1 179 ? -1.522 -1.394 8.835 1.00 89.12 179 ILE A O 1
ATOM 1417 N N . ALA A 1 180 ? 0.342 -1.851 9.993 1.00 86.25 180 ALA A N 1
ATOM 1418 C CA . ALA A 1 180 ? 0.036 -0.910 11.065 1.00 86.25 180 ALA A CA 1
ATOM 1419 C C . ALA A 1 180 ? 0.247 0.533 10.581 1.00 86.25 180 ALA A C 1
ATOM 1421 O O . ALA A 1 180 ? 1.073 0.776 9.702 1.00 86.25 180 ALA A O 1
ATOM 1422 N N . PHE A 1 181 ? -0.467 1.490 11.178 1.00 84.94 181 PHE A N 1
ATOM 1423 C CA . PHE A 1 181 ? -0.244 2.910 10.908 1.00 84.94 181 PHE A CA 1
ATOM 1424 C C . PHE A 1 181 ? 1.215 3.287 11.181 1.00 84.94 181 PHE A C 1
ATOM 1426 O O . PHE A 1 1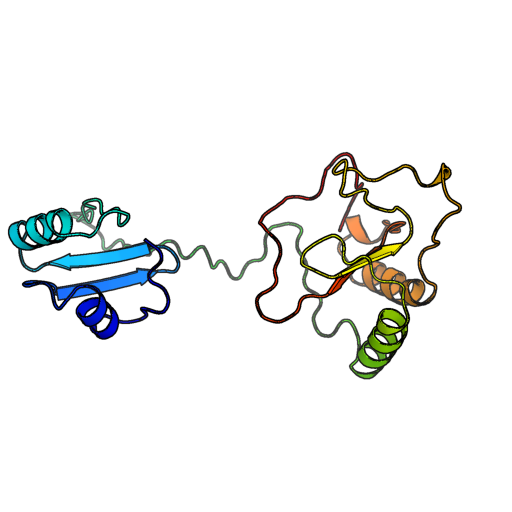81 ? 1.740 3.005 12.259 1.00 84.94 181 PHE A O 1
ATOM 1433 N N . HIS A 1 182 ? 1.850 3.919 10.202 1.00 86.12 182 HIS A N 1
ATOM 1434 C CA . HIS A 1 182 ? 3.218 4.414 10.268 1.00 86.12 182 HIS A CA 1
ATOM 1435 C C . HIS A 1 182 ? 3.382 5.581 9.288 1.00 86.12 182 HIS A C 1
ATOM 1437 O O . HIS A 1 182 ? 2.479 5.872 8.504 1.00 86.12 182 HIS A O 1
ATOM 1443 N N . VAL A 1 183 ? 4.527 6.249 9.376 1.00 85.38 183 VAL A N 1
ATOM 1444 C CA . VAL A 1 183 ? 5.016 7.225 8.399 1.00 85.38 183 VAL A CA 1
ATOM 1445 C C . VAL A 1 183 ? 6.359 6.697 7.915 1.00 85.38 183 VAL A C 1
ATOM 1447 O O . VAL A 1 183 ? 7.114 6.144 8.725 1.00 85.38 183 VAL A O 1
ATOM 1450 N N . ASP A 1 184 ? 6.649 6.842 6.626 1.00 83.88 184 ASP A N 1
ATOM 1451 C CA . ASP A 1 184 ? 7.950 6.460 6.087 1.00 83.88 184 ASP A CA 1
ATOM 1452 C C . ASP A 1 184 ? 9.083 7.225 6.779 1.00 83.88 184 ASP A C 1
ATOM 1454 O O . ASP A 1 184 ? 8.941 8.367 7.225 1.00 83.88 184 ASP A O 1
ATOM 1458 N N . THR A 1 185 ? 10.227 6.561 6.941 1.00 80.75 185 THR A N 1
ATOM 1459 C CA . THR A 1 185 ? 11.343 7.130 7.703 1.00 80.75 185 THR A CA 1
ATOM 1460 C C . THR A 1 185 ? 11.965 8.282 6.916 1.00 80.75 185 THR A C 1
ATOM 1462 O O . THR A 1 185 ? 12.660 8.045 5.935 1.00 80.75 185 THR A O 1
ATOM 1465 N N . HIS A 1 186 ? 11.773 9.524 7.370 1.00 77.69 186 HIS A N 1
ATOM 1466 C CA . HIS A 1 186 ? 12.230 10.732 6.661 1.00 77.69 186 HIS A CA 1
ATOM 1467 C C . HIS A 1 186 ? 13.734 10.785 6.348 1.00 77.69 186 HIS A C 1
ATOM 1469 O O . HIS A 1 186 ? 14.143 11.522 5.464 1.00 77.69 186 HIS A O 1
ATOM 1475 N N . SER A 1 187 ? 14.573 10.056 7.089 1.00 74.44 187 SER A N 1
ATOM 1476 C CA . SER A 1 187 ? 16.016 9.982 6.818 1.00 74.44 187 SER A CA 1
ATOM 1477 C C . SER A 1 187 ? 16.403 8.885 5.824 1.00 74.44 187 SER A C 1
ATOM 1479 O O . SER A 1 187 ? 17.583 8.754 5.521 1.00 74.44 187 SER A O 1
ATOM 1481 N N . ALA A 1 188 ? 15.456 8.035 5.423 1.00 70.31 188 ALA A N 1
ATOM 1482 C CA . ALA A 1 188 ? 15.685 6.889 4.546 1.00 70.31 188 ALA A CA 1
ATOM 1483 C C . ALA A 1 188 ? 15.154 7.113 3.124 1.00 70.31 188 ALA A C 1
ATOM 1485 O O . ALA A 1 188 ? 15.639 6.461 2.209 1.00 70.31 188 ALA A O 1
ATOM 1486 N N . PHE A 1 189 ? 14.187 8.017 2.952 1.00 79.56 189 PHE A N 1
ATOM 1487 C CA . PHE A 1 189 ? 13.585 8.338 1.663 1.00 79.56 189 PHE A CA 1
ATOM 14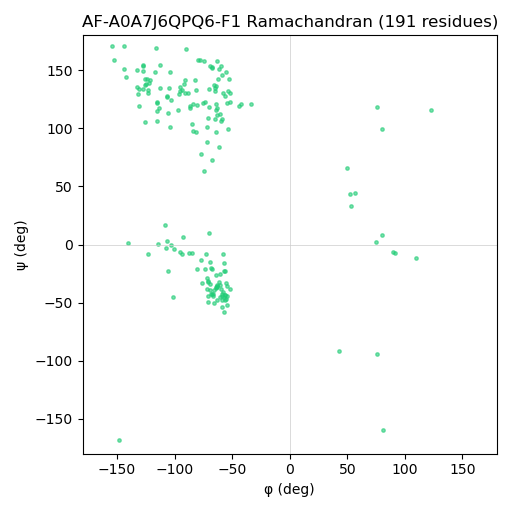88 C C . PHE A 1 189 ? 13.637 9.843 1.433 1.00 79.56 189 PHE A C 1
ATOM 1490 O O . PHE A 1 189 ? 13.299 10.630 2.321 1.00 79.56 189 PHE A O 1
ATOM 1497 N N . GLU A 1 190 ? 14.054 10.230 0.235 1.00 75.56 190 GLU A N 1
ATOM 1498 C CA . GLU A 1 190 ? 14.048 11.611 -0.225 1.00 75.56 190 GLU A CA 1
ATOM 1499 C C . GLU A 1 190 ? 12.896 11.780 -1.219 1.00 75.56 190 GLU A C 1
ATOM 1501 O O . GLU A 1 190 ? 12.721 10.947 -2.098 1.00 75.56 190 GLU A O 1
ATOM 1506 N N . GLY A 1 191 ? 12.115 12.856 -1.104 1.00 82.50 191 GLY A N 1
ATOM 1507 C CA . GLY A 1 191 ? 11.121 13.210 -2.122 1.00 82.50 191 GLY A CA 1
ATOM 1508 C C . GLY A 1 191 ? 9.778 12.457 -2.059 1.00 82.50 191 GLY A C 1
ATOM 1509 O O . GLY A 1 191 ? 9.373 11.999 -0.987 1.00 82.50 191 GLY A O 1
ATOM 1510 N N . PRO A 1 192 ? 9.031 12.446 -3.181 1.00 85.50 192 PRO A N 1
ATOM 1511 C CA . PRO A 1 192 ? 7.721 11.803 -3.302 1.00 85.50 192 PRO A CA 1
ATOM 1512 C C . PRO A 1 192 ? 7.783 10.275 -3.210 1.00 85.50 192 PRO A C 1
ATOM 1514 O O . PRO A 1 192 ? 8.770 9.664 -3.614 1.00 85.50 192 PRO A O 1
ATOM 1517 N N . ILE A 1 193 ? 6.689 9.680 -2.730 1.00 86.12 193 ILE A N 1
ATOM 1518 C CA . ILE A 1 193 ? 6.483 8.231 -2.588 1.00 86.12 193 ILE A CA 1
ATOM 1519 C C . ILE A 1 193 ? 5.262 7.826 -3.409 1.00 86.12 193 ILE A C 1
ATOM 1521 O O . ILE A 1 193 ? 4.249 8.561 -3.330 1.00 86.12 193 ILE A O 1
#

Radius of gyration: 25.31 Å; Cα contacts (8 Å, |Δi|>4): 149; chains: 1; bounding box: 62×45×56 Å

Mean predicted aligned error: 14.96 Å

Foldseek 3Di:
DPPVPDDAPVSVCVVLVNQPQWDGWDDDHRDIDTDGPDPVSVVVSQVPDDDPDDDDDDDDPDPPDDDPPPPPPPPPPVDDPPPDDDDPPLDPPVLVVVVVVVVVPDDWDPVDVKTKDKFQWDQDPVVRATDDQPPPDHRFDDPSCPVVLCSCLVPDDPQSVPDDDRMDMDIGDDPPDDDDDDDPDPVHDDTDD

pLDDT: mean 77.7, std 16.85, range [36.25, 97.81]

Sequence (193 aa):
GRTNGITDLEGLRRFLNDPPGLIDCLIENNFTFVSFETAEDSVRFRDSLPSGIRAEFVTKRSDRGSSTSSSSVSTTTDELPPGLTVIPDFITEDEEKRLLAVVDEGDWDETIRRRVQHFGHAFNYAFLRAENADLRGEASMPAYTDELVRRIRANSVDEARDFEPDQLTINEYTPGVGIAFHVDTHSAFEGPI

Nearest PDB structures (foldseek):
  6nx5-assembly2_C  TM=7.769E-01  e=2.339E-01  Schizosaccharomyces pombe
  7qdd-assembly1_B  TM=7.316E-01  e=6.161E-01  Saccharomyces cerevisiae S288C
  2dk2-assembly1_A  TM=6.107E-01  e=6.572E-01  Homo sapiens

Organism: Perkinsus olseni (NCBI:txid32597)

Secondary structure (DSSP, 8-state):
---TT--SHHHHHHHTT--TTEEEEEEETTEEEEEESSHHHHHHHHHHPPTT-----------SSS-----------SSPPTT----TT-S-HHHHHHHHHHHHTSPPB-SSSSEEEEEBSPEETTTTEEPPGGGT--BPPPGGGHHHHHHHHHHS-HHHHS-----EEEEE--TT----S----TTT--S--

Solvent-accessible surface area (backbone atoms only — not comparable to full-atom values): 12793 Å² total; per-residue (Å²): 84,85,65,84,86,54,85,50,61,67,52,45,30,63,75,60,70,59,57,71,49,64,74,49,63,51,76,52,99,82,47,72,50,75,41,48,76,40,72,67,41,47,50,55,49,59,76,66,51,58,94,81,53,76,81,79,94,77,80,81,82,77,68,91,70,71,92,71,76,85,62,75,79,66,83,74,55,91,66,68,62,91,94,62,84,86,72,79,81,78,62,51,75,71,53,49,56,53,50,50,57,58,55,71,74,50,77,71,44,67,92,51,97,48,40,32,38,66,21,24,46,48,68,40,78,93,74,74,41,70,47,76,51,88,80,75,69,65,44,62,69,58,79,82,46,56,65,52,52,55,50,46,27,72,74,48,60,75,78,38,43,80,57,79,84,64,61,48,78,50,76,48,71,57,98,93,52,84,78,78,94,80,75,81,57,73,92,75,54,79,84,76,132

InterPro domains:
  IPR032857 Alpha-ketoglutarate-dependent dioxygenase alkB homologue 4 [PTHR12463] (69-190)
  IPR037151 Alpha-ketoglutarate-dependent dioxygenase AlkB-like superfamily [G3DSA:2.60.120.590] (68-193)